Protein AF-A0A914K144-F1 (afdb_monomer)

pLDDT: mean 82.79, std 10.4, range [46.53, 96.94]

Foldseek 3Di:
DDWDQDPVRDTDDDDPDPDDPPPDDPPDDDPDDPPVVVVVVVVVVVVVVVVVVVPPDDPDDAQKDKDKDKAWDPQAPDDPDPPRQTKIKIKIKIKHQADDKDKDKDFQWDKDWPDKDKDDDPPDSIIIIITIIMTAHPAQGLAQKMKMWMQTPVPDIDMDIDGHDLSRFWAKDDADPDEDFKWKKAKPDFWAFPCLLCVVHDDPDRFKIWIDTPNRPKIWIWGIDRPRRMIMIHINDVSVSVNVVVSSVVSCCVVPVPMDMDIDDGVVVVVVVVVVVVVVVVVVVVVVVVVVVVLVVQLVVLVVVVVVQVPDPDDDPCVVSVVSNVVSVVD

Nearest PDB structures (foldseek):
  6voa-assembly1_I  TM=6.877E-01  e=8.792E-15  Bos taurus
  3cm9-assembly1_A  TM=3.807E-01  e=2.547E-02  Homo sapiens
  8d2w-assembly1_B  TM=6.016E-01  e=1.336E+00  Mus musculus
  5lgj-assembly2_B  TM=3.933E-01  e=1.135E+00  Homo sapiens
  5zo1-assembly1_A  TM=3.557E-01  e=1.953E+00  Mus musculus

Sequence (331 aa):
MIVMLSDENRLSVGYLGTEPSLFRMPVTDSRYIDFPERQKELQEYEERIAASTKTGDEIDASALKMQVELNMDSQSNAIDSEEGVPSATLQVVLTGDFVAADIFVHNSLSVFQIGNEAVVDGSGPVRKSIYMFNMFAEEAVLDHRMTVMALVDNRECCHHSCLLPLKLIGEQTAAQKSAVYKFTLESTEIGMDTNLLFPEFESENQSSIGFRLFYAKEIVSIFVSQKANRYRIQSDNPNLCFVMITELLERIKKLQPDAKIRTNGVPMQLFLKTIADYLEVEKRRELEEKTVKRLSVQMRHVEMILLQKLKSEHEPPATHINVLINHTYRE

Radius of gyration: 33.61 Å; Cα contacts (8 Å, |Δi|>4): 495; chains: 1; bounding box: 74×74×94 Å

Solvent-accessible surface area (backbone atoms only — not comparable to full-atom values): 19250 Å² total; per-residue (Å²): 122,49,75,48,74,44,97,84,76,46,80,45,81,45,67,88,78,86,71,78,84,71,92,61,82,75,86,67,76,80,72,87,71,65,59,69,62,54,50,50,55,50,48,55,51,51,52,52,52,56,51,59,67,70,55,77,70,78,80,69,81,66,75,62,44,79,48,80,48,78,45,76,47,95,63,57,78,48,79,91,56,90,82,72,51,43,19,28,42,36,40,38,39,40,36,25,77,70,89,48,74,50,78,46,80,48,57,64,51,50,72,47,79,76,51,74,48,76,49,70,50,96,85,62,77,50,30,38,37,39,38,35,29,41,37,28,59,87,54,56,64,57,50,52,56,33,38,42,34,40,39,34,73,88,76,48,74,53,75,51,74,50,71,57,61,61,73,54,47,32,47,82,44,81,56,66,92,77,55,79,41,65,44,38,38,35,41,75,44,77,38,67,45,44,49,75,74,37,69,92,47,94,61,94,43,55,45,45,45,13,34,32,38,47,86,42,91,56,53,37,19,42,38,43,35,52,94,72,13,29,41,36,41,32,11,74,45,69,51,57,41,48,41,54,51,54,54,51,53,53,52,46,45,72,78,38,73,85,52,54,77,44,72,68,61,76,66,56,71,60,53,53,48,54,52,51,53,48,54,52,51,52,53,49,50,53,52,50,48,53,48,51,54,52,46,53,52,50,46,54,52,52,51,50,53,50,54,55,51,73,69,44,94,66,90,69,82,62,64,65,57,53,52,49,50,58,50,60,72,73,105

Mean predicted aligned error: 13.91 Å

Secondary structure (DSSP, 8-state):
-EEEEETTTEEEEE---------PPP--------HHHHHHHHHHHHHHHHHHHH--S-----S-EEEEEEEE-SS---TT-SS----EEEEEEEEES-S-EEEEEESSSEEEEEEEEEEE-TTSS-EEEEEEEEEE-SS--S--EEEEEEEETTTEEEEEEEEPPHHHHEEEEPPPS--SEEEEEEESSPPPPHHHH-TTS--S-TTEEEEEETT--SEEEEEEETTTTEEEEEES-HHHHHHHHHHHHHHHHHH-TTPPEEES---HHHHHHHHHHHHHHHHHHHHHHHHHHHHHHHHHHHHHHHHHHHHSSS---THHHHHHHHHHHH-

Structure (mmCIF, N/CA/C/O backbone):
data_AF-A0A914K144-F1
#
_entry.id   AF-A0A914K144-F1
#
loop_
_atom_site.group_PDB
_atom_site.id
_atom_site.type_symbol
_atom_site.label_atom_id
_atom_site.label_alt_id
_atom_site.label_comp_id
_atom_site.label_asym_id
_atom_site.label_entity_id
_atom_site.label_seq_id
_atom_site.pdbx_PDB_ins_code
_atom_site.Cartn_x
_atom_site.Cartn_y
_atom_site.Cartn_z
_atom_site.occupancy
_atom_site.B_iso_or_equiv
_atom_site.auth_seq_id
_atom_site.auth_comp_id
_atom_site.auth_asym_id
_atom_site.auth_atom_id
_atom_site.pdbx_PDB_model_num
ATOM 1 N N . MET A 1 1 ? 44.067 4.900 -58.056 1.00 60.34 1 MET A N 1
ATOM 2 C CA . MET A 1 1 ? 43.201 5.945 -58.634 1.00 60.34 1 MET A CA 1
ATOM 3 C C . MET A 1 1 ? 41.887 5.281 -58.992 1.00 60.34 1 MET A C 1
ATOM 5 O O . MET A 1 1 ? 41.890 4.384 -59.822 1.00 60.34 1 MET A O 1
ATOM 9 N N . ILE A 1 2 ? 40.818 5.626 -58.285 1.00 79.25 2 ILE A N 1
ATOM 10 C CA . ILE A 1 2 ? 39.467 5.118 -58.514 1.00 79.25 2 ILE A CA 1
ATOM 11 C C . ILE A 1 2 ? 38.708 6.227 -59.226 1.00 79.25 2 ILE A C 1
ATOM 13 O O . ILE A 1 2 ? 38.673 7.357 -58.746 1.00 79.25 2 ILE A O 1
ATOM 17 N N . VAL A 1 3 ? 38.132 5.915 -60.379 1.00 77.81 3 VAL A N 1
ATOM 18 C CA . VAL A 1 3 ? 37.302 6.849 -61.137 1.00 77.81 3 VAL A CA 1
ATOM 19 C C . VAL A 1 3 ? 35.868 6.365 -61.021 1.00 77.81 3 VAL A C 1
ATOM 21 O O . VAL A 1 3 ? 35.569 5.247 -61.430 1.00 77.81 3 VAL A O 1
ATOM 24 N N . MET A 1 4 ? 35.002 7.183 -60.432 1.00 81.44 4 MET A N 1
ATOM 25 C CA . MET A 1 4 ? 33.577 6.898 -60.300 1.00 81.44 4 MET A CA 1
ATOM 26 C C . MET A 1 4 ? 32.792 7.934 -61.097 1.00 81.44 4 MET A C 1
ATOM 28 O O . MET A 1 4 ? 32.949 9.138 -60.884 1.00 81.44 4 MET A O 1
ATOM 32 N N . LEU A 1 5 ? 31.963 7.459 -62.023 1.00 82.56 5 LEU A N 1
ATOM 33 C CA . LEU A 1 5 ? 31.021 8.268 -62.785 1.00 82.56 5 LEU A CA 1
ATOM 34 C C . LEU A 1 5 ? 29.622 8.025 -62.214 1.00 82.56 5 LEU A C 1
ATOM 36 O O . LEU A 1 5 ? 29.156 6.890 -62.216 1.00 82.56 5 LEU A O 1
ATOM 40 N N . SER A 1 6 ? 29.002 9.077 -61.685 1.00 78.94 6 SER A N 1
ATOM 41 C CA . SER A 1 6 ? 27.617 9.052 -61.203 1.00 78.94 6 SER A CA 1
ATOM 42 C C . SER A 1 6 ? 26.636 9.242 -62.361 1.00 78.94 6 SER A C 1
ATOM 44 O O . SER A 1 6 ? 26.943 9.966 -63.312 1.00 78.94 6 SER A O 1
ATOM 46 N N . ASP A 1 7 ? 25.437 8.672 -62.227 1.00 80.62 7 ASP A N 1
ATOM 47 C CA . ASP A 1 7 ? 24.313 8.791 -63.168 1.00 80.62 7 ASP A CA 1
ATOM 48 C C . ASP A 1 7 ? 23.847 10.249 -63.369 1.00 80.62 7 ASP A C 1
ATOM 50 O O . ASP A 1 7 ? 23.183 10.574 -64.350 1.00 80.62 7 ASP A O 1
ATOM 54 N N . GLU A 1 8 ? 24.267 11.165 -62.490 1.00 83.44 8 GLU A N 1
ATOM 55 C CA . GLU A 1 8 ? 24.096 12.618 -62.631 1.00 83.44 8 GLU A CA 1
ATOM 56 C C . GLU A 1 8 ? 25.218 13.297 -63.454 1.00 83.44 8 GLU A C 1
ATOM 58 O O . GLU A 1 8 ? 25.456 14.499 -63.323 1.00 83.44 8 GLU A O 1
ATOM 63 N N . ASN A 1 9 ? 25.962 12.548 -64.278 1.00 78.06 9 ASN A N 1
ATOM 64 C CA . ASN A 1 9 ? 27.118 13.027 -65.057 1.00 78.06 9 ASN A CA 1
ATOM 65 C C . ASN A 1 9 ? 28.251 13.648 -64.215 1.00 78.06 9 ASN A C 1
ATOM 67 O O . ASN A 1 9 ? 29.002 14.507 -64.686 1.00 78.06 9 ASN A O 1
ATOM 71 N N . ARG A 1 10 ? 28.431 13.208 -62.965 1.00 75.38 10 ARG A N 1
ATOM 72 C CA . ARG A 1 10 ? 29.546 13.670 -62.121 1.00 75.38 10 ARG A CA 1
ATOM 73 C C . ARG A 1 10 ? 30.685 12.664 -62.167 1.00 75.38 10 ARG A C 1
ATOM 75 O O . ARG A 1 10 ? 30.569 11.564 -61.632 1.00 75.38 10 ARG A O 1
ATOM 82 N N . LEU A 1 11 ? 31.789 13.057 -62.798 1.00 81.00 11 LEU A N 1
ATOM 83 C CA . LEU A 1 11 ? 33.033 12.293 -62.795 1.00 81.00 11 LEU A CA 1
ATOM 84 C C . LEU A 1 11 ? 33.849 12.659 -61.549 1.00 81.00 11 LEU A C 1
ATOM 86 O O . LEU A 1 11 ? 34.277 13.799 -61.388 1.00 81.00 11 LEU A O 1
ATOM 90 N N . SER A 1 12 ? 34.077 11.683 -60.678 1.00 78.19 12 SER A N 1
ATOM 91 C CA . SER A 1 12 ? 34.890 11.817 -59.470 1.00 78.19 12 SER A CA 1
ATOM 92 C C . SER A 1 12 ? 36.124 10.930 -59.577 1.00 78.19 12 SER A C 1
ATOM 94 O O . SER A 1 12 ? 36.032 9.731 -59.826 1.00 78.19 12 SER A O 1
ATOM 96 N N . VAL A 1 13 ? 37.302 11.529 -59.420 1.00 82.00 13 VAL A N 1
ATOM 97 C CA . VAL A 1 13 ? 38.579 10.811 -59.407 1.00 82.00 13 VAL A CA 1
ATOM 98 C C . VAL A 1 13 ? 39.104 10.847 -57.979 1.00 82.00 13 VAL A C 1
ATOM 100 O O . VAL A 1 13 ? 39.540 11.888 -57.498 1.00 82.00 13 VAL A O 1
ATOM 103 N N . GLY A 1 14 ? 39.012 9.715 -57.287 1.00 72.56 14 GLY A N 1
ATOM 104 C CA . GLY A 1 14 ? 39.455 9.548 -55.908 1.00 72.56 14 GLY A CA 1
ATOM 105 C C . GLY A 1 14 ? 40.720 8.699 -55.804 1.00 72.56 14 GLY A C 1
ATOM 106 O O . GLY A 1 14 ? 41.006 7.833 -56.634 1.00 72.56 14 GLY A O 1
ATOM 107 N N . TYR A 1 15 ? 41.486 8.906 -54.744 1.00 82.44 15 TYR A N 1
ATOM 108 C CA . TYR A 1 15 ? 42.482 7.948 -54.276 1.00 82.44 15 TYR A CA 1
ATOM 109 C C . TYR A 1 15 ? 42.048 7.456 -52.890 1.00 82.44 15 TYR A C 1
ATOM 111 O O . TYR A 1 15 ? 41.460 8.215 -52.125 1.00 82.44 15 TYR A O 1
ATOM 119 N N . LEU A 1 16 ? 42.293 6.182 -52.573 1.00 71.69 16 LEU A N 1
ATOM 120 C CA . LEU A 1 16 ? 42.114 5.683 -51.209 1.00 71.69 16 LEU A CA 1
ATOM 121 C C . LEU A 1 16 ? 43.224 6.292 -50.352 1.00 71.69 16 LEU A C 1
ATOM 123 O O . LEU A 1 16 ? 44.392 5.942 -50.520 1.00 71.69 16 LEU A O 1
ATOM 127 N N . GLY A 1 17 ? 42.867 7.233 -49.481 1.00 68.75 17 GLY A N 1
ATOM 128 C CA . GLY A 1 17 ? 43.790 7.760 -48.485 1.00 68.75 17 GL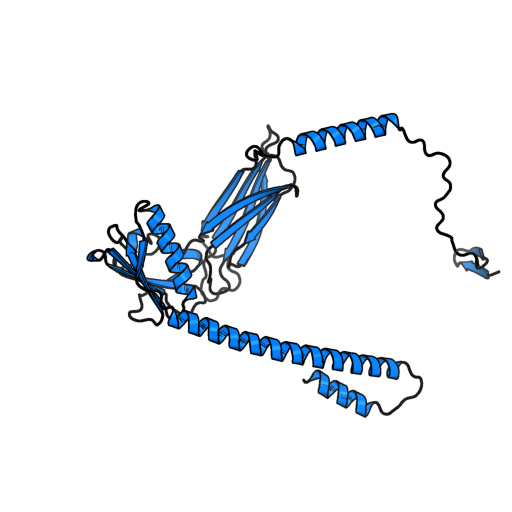Y A CA 1
ATOM 129 C C . GLY A 1 17 ? 44.192 6.648 -47.518 1.00 68.75 17 GLY A C 1
ATOM 130 O O . GLY A 1 17 ? 43.334 6.020 -46.906 1.00 68.75 17 GLY A O 1
ATOM 131 N N . THR A 1 18 ? 45.491 6.388 -47.392 1.00 70.50 18 THR A N 1
ATOM 132 C CA . THR A 1 18 ? 46.060 5.455 -46.403 1.00 70.50 18 THR A CA 1
ATOM 133 C C . THR A 1 18 ? 46.495 6.161 -45.120 1.00 70.50 18 THR A C 1
ATOM 135 O O . THR A 1 18 ? 47.087 5.532 -44.246 1.00 70.50 18 THR A O 1
ATOM 138 N N . GLU A 1 19 ? 46.247 7.468 -45.001 1.00 67.00 19 GLU A N 1
ATOM 139 C CA . GLU A 1 19 ? 46.553 8.214 -43.786 1.00 67.00 19 GLU A CA 1
ATOM 140 C C . GLU A 1 19 ? 45.467 7.959 -42.730 1.00 67.00 19 GLU A C 1
ATOM 142 O O . GLU A 1 19 ? 44.299 8.281 -42.968 1.00 67.00 19 GLU A O 1
ATOM 147 N N . PRO A 1 20 ? 45.810 7.395 -41.556 1.00 60.50 20 PRO A N 1
ATOM 148 C CA . PRO A 1 20 ? 44.885 7.378 -40.437 1.00 60.50 20 PRO A CA 1
ATOM 149 C C . PRO A 1 20 ? 44.627 8.829 -40.026 1.00 60.50 20 PRO A C 1
ATOM 151 O O . PRO A 1 20 ? 45.571 9.570 -39.741 1.00 60.50 20 PRO A O 1
ATOM 154 N N . SER A 1 21 ? 43.360 9.245 -39.978 1.00 64.31 21 SER A N 1
ATOM 155 C CA . SER A 1 21 ? 42.985 10.535 -39.404 1.00 64.31 21 SER A CA 1
ATOM 156 C C . SER A 1 21 ? 43.368 10.526 -37.924 1.00 64.31 21 SER A C 1
ATOM 158 O O . SER A 1 21 ? 42.631 10.025 -37.073 1.00 64.31 21 SER A O 1
ATOM 160 N N . LEU A 1 22 ? 44.558 11.029 -37.604 1.00 63.44 22 LEU A N 1
ATOM 161 C CA . LEU A 1 22 ? 44.945 11.288 -36.230 1.00 63.44 22 LEU A CA 1
ATOM 162 C C . LEU A 1 22 ? 43.935 12.301 -35.691 1.00 63.44 22 LEU A C 1
ATOM 164 O O . LEU A 1 22 ? 43.881 13.426 -36.185 1.00 63.44 22 LEU A O 1
ATOM 168 N N . PHE A 1 23 ? 43.144 11.907 -34.691 1.00 62.56 23 PHE A N 1
ATOM 169 C CA . PHE A 1 23 ? 42.397 12.833 -33.841 1.00 62.56 23 PHE A CA 1
ATOM 170 C C . PHE A 1 23 ? 43.408 13.746 -33.130 1.00 62.56 23 PHE A C 1
ATOM 172 O O . PHE A 1 23 ? 43.771 13.543 -31.975 1.00 62.56 23 PHE A O 1
ATOM 179 N N . ARG A 1 24 ? 43.935 14.733 -33.849 1.00 64.00 24 ARG A N 1
ATOM 180 C CA . ARG A 1 24 ? 44.660 15.861 -33.287 1.00 64.00 24 ARG A CA 1
ATOM 181 C C . ARG A 1 24 ? 43.664 16.990 -33.211 1.00 64.00 24 ARG A C 1
ATOM 183 O O . ARG A 1 24 ? 43.021 17.315 -34.208 1.00 64.00 24 ARG A O 1
ATOM 190 N N . MET A 1 25 ? 43.536 17.572 -32.023 1.00 61.25 25 MET A N 1
ATOM 191 C CA . MET A 1 25 ? 42.838 18.840 -31.911 1.00 61.25 25 MET A CA 1
ATOM 192 C C . MET A 1 25 ? 43.484 19.806 -32.909 1.00 61.25 25 MET A C 1
ATOM 194 O O . MET A 1 25 ? 44.715 19.925 -32.904 1.00 61.25 25 MET A O 1
ATOM 198 N N . PRO A 1 26 ? 42.699 20.428 -33.806 1.00 65.00 26 PRO A N 1
ATOM 199 C CA . PRO A 1 26 ? 43.239 21.433 -34.701 1.00 65.00 26 PRO A CA 1
ATOM 200 C C . PRO A 1 26 ? 43.927 22.483 -33.834 1.00 65.00 26 PRO A C 1
ATOM 202 O O . PRO A 1 26 ? 43.366 22.902 -32.819 1.00 65.00 26 PRO A O 1
ATOM 205 N N . VAL A 1 27 ? 45.151 22.870 -34.198 1.00 68.00 27 VAL A N 1
ATOM 206 C CA . VAL A 1 27 ? 45.825 24.003 -33.561 1.00 68.00 27 VAL A CA 1
ATOM 207 C C . VAL A 1 27 ? 45.022 25.225 -33.989 1.00 68.00 27 VAL A C 1
ATOM 209 O O . VAL A 1 27 ? 45.222 25.766 -35.069 1.00 68.00 27 VAL A O 1
ATOM 212 N N . THR A 1 28 ? 43.979 25.542 -33.226 1.00 61.81 28 THR A N 1
ATOM 213 C CA . THR A 1 28 ? 43.074 26.639 -33.537 1.00 61.81 28 THR A CA 1
ATOM 214 C C . THR A 1 28 ? 43.859 27.930 -33.445 1.00 61.81 28 THR A C 1
ATOM 216 O O . THR A 1 28 ? 44.366 28.249 -32.367 1.00 61.81 28 THR A O 1
ATOM 219 N N . ASP A 1 29 ? 43.896 28.683 -34.545 1.00 62.91 29 ASP A N 1
ATOM 220 C CA . ASP A 1 29 ? 44.122 30.122 -34.481 1.00 62.91 29 ASP A CA 1
ATOM 221 C C . ASP A 1 29 ? 43.211 30.684 -33.393 1.00 62.91 29 ASP A C 1
ATOM 223 O O . ASP A 1 29 ? 42.032 30.323 -33.309 1.00 62.91 29 ASP A O 1
ATOM 227 N N . SER A 1 30 ? 43.817 31.470 -32.506 1.00 64.69 30 SER A N 1
ATOM 228 C CA . SER A 1 30 ? 43.260 31.963 -31.252 1.00 64.69 30 SER A CA 1
ATOM 229 C C . SER A 1 30 ? 41.775 32.300 -31.376 1.00 64.69 30 SER A C 1
ATOM 231 O O . SER A 1 30 ? 41.408 33.393 -31.816 1.00 64.69 30 SER A O 1
ATOM 233 N N . ARG A 1 31 ? 40.899 31.376 -30.959 1.00 64.81 31 ARG A N 1
ATOM 234 C CA . ARG A 1 31 ? 39.523 31.745 -30.633 1.00 64.81 31 ARG A CA 1
ATOM 235 C C . ARG A 1 31 ? 39.655 32.758 -29.508 1.00 64.81 31 ARG A C 1
ATOM 237 O O . ARG A 1 31 ? 40.206 32.424 -28.463 1.00 64.81 31 ARG A O 1
ATOM 244 N N . TYR A 1 32 ? 39.253 34.000 -29.761 1.00 72.94 32 TYR A N 1
ATOM 245 C CA . TYR A 1 32 ? 39.267 35.041 -28.745 1.00 72.94 32 TYR A CA 1
ATOM 246 C C . TYR A 1 32 ? 38.404 34.562 -27.575 1.00 72.94 32 TYR A C 1
ATOM 248 O O . TYR A 1 32 ? 37.201 34.356 -27.727 1.00 72.94 32 TYR A O 1
ATOM 256 N N . ILE A 1 33 ? 39.047 34.291 -26.443 1.00 70.88 33 ILE A N 1
ATOM 257 C CA . ILE A 1 33 ? 38.377 33.992 -25.184 1.00 70.88 33 ILE A CA 1
ATOM 258 C C . ILE A 1 33 ? 38.481 35.271 -24.368 1.00 70.88 33 ILE A C 1
ATOM 260 O O . ILE A 1 33 ? 39.583 35.701 -24.025 1.00 70.88 33 ILE A O 1
ATOM 264 N N . ASP A 1 34 ? 37.335 35.874 -24.077 1.00 82.56 34 ASP A N 1
ATOM 265 C CA . ASP A 1 34 ? 37.240 37.007 -23.168 1.00 82.56 34 ASP A CA 1
ATOM 266 C C . ASP A 1 34 ? 37.461 36.505 -21.729 1.00 82.56 34 ASP A C 1
ATOM 268 O O . ASP A 1 34 ? 36.547 36.074 -21.023 1.00 82.56 34 ASP A O 1
ATOM 272 N N . PHE A 1 35 ? 38.732 36.453 -21.325 1.00 85.25 35 PHE A N 1
ATOM 273 C CA . PHE A 1 35 ? 39.132 36.083 -19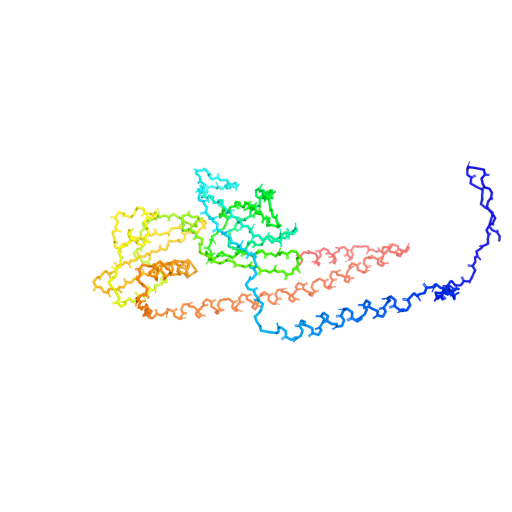.969 1.00 85.25 35 PHE A CA 1
ATOM 274 C C . PHE A 1 35 ? 38.486 36.956 -18.879 1.00 85.25 35 PHE A C 1
ATOM 276 O O . PHE A 1 35 ? 38.080 36.375 -17.871 1.00 85.25 35 PHE A O 1
ATOM 283 N N . PRO A 1 36 ? 38.358 38.294 -19.021 1.00 87.88 36 PRO A N 1
ATOM 284 C CA . PRO A 1 36 ? 37.709 39.091 -17.986 1.00 87.88 36 PRO A CA 1
ATOM 285 C C . PRO A 1 36 ? 36.211 38.799 -17.829 1.00 87.88 36 PRO A C 1
ATOM 287 O O . PRO A 1 36 ? 35.737 38.776 -16.694 1.00 87.88 36 PRO A O 1
ATOM 290 N N . GLU A 1 37 ? 35.466 38.539 -18.906 1.00 89.12 37 GLU A N 1
ATOM 291 C CA . GLU A 1 37 ? 34.055 38.131 -18.804 1.00 89.12 37 GLU A CA 1
ATOM 292 C C . GLU A 1 37 ? 33.919 36.766 -18.113 1.00 89.12 37 GLU A C 1
ATOM 294 O O . GLU A 1 37 ? 33.177 36.624 -17.141 1.00 89.12 37 GLU A O 1
ATOM 299 N N . ARG A 1 38 ? 34.735 35.788 -18.526 1.00 87.31 38 ARG A N 1
ATOM 300 C CA . ARG A 1 38 ? 34.790 34.451 -17.909 1.00 87.31 38 ARG A CA 1
ATOM 301 C C . ARG A 1 38 ? 35.150 34.499 -16.426 1.00 87.31 38 ARG A C 1
ATOM 303 O O . ARG A 1 38 ? 34.635 33.706 -15.645 1.00 87.31 38 ARG A O 1
ATOM 310 N N . GLN A 1 39 ? 36.058 35.394 -16.036 1.00 88.94 39 GLN A N 1
ATOM 311 C CA . GLN A 1 39 ? 36.489 35.526 -14.647 1.00 88.94 39 GLN A CA 1
ATOM 312 C C . GLN A 1 39 ? 35.398 36.147 -13.771 1.00 88.94 39 GLN A C 1
ATOM 314 O O . GLN A 1 39 ? 35.255 35.738 -12.622 1.00 88.94 39 GLN A O 1
ATOM 319 N N . LYS A 1 40 ? 34.605 37.080 -14.312 1.00 93.00 40 LYS A N 1
ATOM 320 C CA . LYS A 1 40 ? 33.418 37.604 -13.625 1.00 93.00 40 LYS A CA 1
ATOM 321 C C . LYS A 1 40 ? 32.359 36.525 -13.439 1.00 93.00 40 LYS A C 1
ATOM 323 O O . LYS A 1 40 ? 31.895 36.338 -12.323 1.00 93.00 40 LYS A O 1
ATOM 328 N N . GLU A 1 41 ? 32.047 35.770 -14.491 1.00 90.94 41 GLU A N 1
ATOM 329 C CA . GLU A 1 41 ? 31.077 34.669 -14.413 1.00 90.94 41 GLU A CA 1
ATOM 330 C C . GLU A 1 41 ? 31.520 33.611 -13.382 1.00 90.94 41 GLU A C 1
ATOM 332 O O . GLU A 1 41 ? 30.726 33.128 -12.577 1.00 90.94 41 GLU A O 1
ATOM 337 N N . LEU A 1 42 ? 32.822 33.295 -13.349 1.00 90.88 42 LEU A N 1
ATOM 338 C CA . LEU A 1 42 ? 33.399 32.367 -12.376 1.00 90.88 42 LEU A CA 1
ATOM 339 C C . LEU A 1 42 ? 33.292 32.891 -10.937 1.00 90.88 42 LEU A C 1
ATOM 341 O O . LEU A 1 42 ? 32.929 32.124 -10.050 1.00 90.88 42 LEU A O 1
ATOM 345 N N . GLN A 1 43 ? 33.541 34.184 -10.712 1.00 92.12 43 GLN A N 1
ATOM 346 C CA . GLN A 1 43 ? 33.350 34.815 -9.402 1.00 92.12 43 GLN A CA 1
ATOM 347 C C . GLN A 1 43 ? 31.882 34.790 -8.965 1.00 92.12 43 GLN A C 1
ATOM 349 O O . GLN A 1 43 ? 31.598 34.433 -7.825 1.00 92.12 43 GLN A O 1
ATOM 354 N N . GLU A 1 44 ? 30.942 35.080 -9.867 1.00 93.31 44 GLU A N 1
ATOM 355 C CA . GLU A 1 44 ? 29.505 35.000 -9.575 1.00 93.31 44 GLU A CA 1
ATOM 356 C C . GLU A 1 44 ? 29.083 33.580 -9.162 1.00 93.31 44 GLU A C 1
ATOM 358 O O . GLU A 1 44 ? 28.325 33.402 -8.203 1.00 93.31 44 GLU A O 1
ATOM 363 N N . TYR A 1 45 ? 29.588 32.542 -9.840 1.00 89.69 45 TYR A N 1
ATOM 364 C CA . TYR A 1 45 ? 29.318 31.159 -9.441 1.00 89.69 45 TYR A CA 1
ATOM 365 C C . TYR A 1 45 ? 29.973 30.793 -8.104 1.00 89.69 45 TYR A C 1
ATOM 367 O O . TYR A 1 45 ? 29.324 30.148 -7.279 1.00 89.69 45 TYR A O 1
ATOM 375 N N . GLU A 1 46 ? 31.219 31.207 -7.858 1.00 87.81 46 GLU A N 1
ATOM 376 C CA . GLU A 1 46 ? 31.908 30.973 -6.581 1.00 87.81 46 GLU A CA 1
ATOM 377 C C . GLU A 1 46 ? 31.171 31.633 -5.407 1.00 87.81 46 GLU A C 1
ATOM 379 O O . GLU A 1 46 ? 30.997 31.006 -4.359 1.00 87.81 46 GLU A O 1
ATOM 384 N N . GLU A 1 47 ? 30.658 32.851 -5.591 1.00 89.56 47 GLU A N 1
ATOM 385 C CA . GLU A 1 47 ? 29.837 33.544 -4.596 1.00 89.56 47 GLU A CA 1
ATOM 386 C C . GLU A 1 47 ? 28.524 32.803 -4.317 1.00 89.56 47 GLU A C 1
ATOM 388 O O . GLU A 1 47 ? 28.162 32.610 -3.152 1.00 89.56 47 GLU A O 1
ATOM 393 N N . ARG A 1 48 ? 27.834 32.316 -5.360 1.00 82.19 48 ARG A N 1
ATOM 394 C CA . ARG A 1 48 ? 26.604 31.516 -5.206 1.00 82.19 48 ARG A CA 1
ATOM 395 C C . ARG A 1 48 ? 26.857 30.205 -4.460 1.00 82.19 48 ARG A C 1
ATOM 397 O O . ARG A 1 48 ? 26.074 29.857 -3.579 1.00 82.19 48 ARG A O 1
ATOM 404 N N . ILE A 1 49 ? 27.954 29.509 -4.767 1.00 81.50 49 ILE A N 1
ATOM 405 C CA . ILE A 1 49 ? 28.354 28.263 -4.090 1.00 81.50 49 ILE A CA 1
ATOM 406 C C . ILE A 1 49 ? 28.732 28.539 -2.625 1.00 81.50 49 ILE A C 1
ATOM 408 O O . ILE A 1 49 ? 28.361 27.789 -1.716 1.00 81.50 49 ILE A O 1
ATOM 412 N N . ALA A 1 50 ? 29.440 29.638 -2.357 1.00 83.50 50 ALA A N 1
ATOM 413 C CA . ALA A 1 50 ? 29.792 30.039 -0.999 1.00 83.50 50 ALA A CA 1
ATOM 414 C C . ALA A 1 50 ? 28.555 30.432 -0.172 1.00 83.50 50 ALA A C 1
ATOM 416 O O . ALA A 1 50 ? 28.498 30.136 1.023 1.00 83.50 50 ALA A O 1
ATOM 417 N N . ALA A 1 51 ? 27.561 31.072 -0.793 1.00 78.50 51 ALA A N 1
ATOM 418 C CA . ALA A 1 51 ? 26.295 31.425 -0.156 1.00 78.50 51 ALA A CA 1
ATOM 419 C C . ALA A 1 51 ? 25.446 30.186 0.177 1.00 78.50 51 ALA A C 1
ATOM 421 O O . ALA A 1 51 ? 24.957 30.082 1.304 1.00 78.50 51 ALA A O 1
ATOM 422 N N . SER A 1 52 ? 25.340 29.217 -0.743 1.00 67.00 52 SER A N 1
ATOM 423 C CA . SER A 1 52 ? 24.598 27.964 -0.518 1.00 67.00 52 SER A CA 1
ATOM 424 C C . SER A 1 52 ? 25.245 27.065 0.537 1.00 67.00 52 SER A C 1
ATOM 426 O O . SER A 1 52 ? 24.563 26.318 1.224 1.00 67.00 52 SER A O 1
ATOM 428 N N . THR A 1 53 ? 26.567 27.148 0.706 1.00 67.25 53 THR A N 1
ATOM 429 C CA . THR A 1 53 ? 27.289 26.385 1.740 1.00 67.25 53 THR A CA 1
ATOM 430 C C . THR A 1 53 ? 27.053 26.948 3.151 1.00 67.25 53 THR A C 1
ATOM 432 O O . THR A 1 53 ? 27.197 26.229 4.137 1.00 67.25 53 THR A O 1
ATOM 435 N N . LYS A 1 54 ? 26.684 28.232 3.272 1.00 63.25 54 LYS A N 1
ATOM 436 C CA . LYS A 1 54 ? 26.422 28.903 4.561 1.00 63.25 54 LYS A CA 1
ATOM 437 C C . LYS A 1 54 ? 24.971 28.776 5.038 1.00 63.25 54 LYS A C 1
ATOM 439 O O . LYS A 1 54 ? 24.730 28.899 6.231 1.00 63.25 54 LYS A O 1
ATOM 444 N N . THR A 1 55 ? 24.028 28.522 4.133 1.00 57.03 55 THR A N 1
ATOM 445 C CA . THR A 1 55 ? 22.582 28.359 4.394 1.00 57.03 55 THR A CA 1
ATOM 446 C C . THR A 1 55 ? 22.208 26.887 4.621 1.00 57.03 55 THR A C 1
ATOM 448 O O . THR A 1 55 ? 21.180 26.405 4.161 1.00 57.03 55 THR A O 1
ATOM 451 N N . GLY A 1 56 ? 23.077 26.147 5.318 1.00 50.75 56 GLY A N 1
ATOM 452 C CA . GLY A 1 56 ? 22.904 24.716 5.592 1.00 50.75 56 GLY A CA 1
ATOM 453 C C . GLY A 1 56 ? 21.784 24.366 6.579 1.00 50.75 56 GLY A C 1
ATOM 454 O O . GLY A 1 56 ? 21.491 23.188 6.729 1.00 50.75 56 GLY A O 1
ATOM 455 N N . ASP A 1 57 ? 21.148 25.353 7.207 1.00 48.44 57 ASP A N 1
ATOM 456 C CA . ASP A 1 57 ? 20.013 25.165 8.105 1.00 48.44 57 ASP A CA 1
ATOM 457 C C . ASP A 1 57 ? 18.926 26.182 7.731 1.00 48.44 57 ASP A C 1
ATOM 459 O O . ASP A 1 57 ? 19.207 27.374 7.632 1.00 48.44 57 ASP A O 1
ATOM 463 N N . GLU A 1 58 ? 17.703 25.689 7.528 1.00 52.03 58 GLU A N 1
ATOM 464 C CA . GLU A 1 58 ? 16.489 26.435 7.148 1.00 52.03 58 GLU A CA 1
ATOM 465 C C . GLU A 1 58 ? 16.409 26.836 5.663 1.00 52.03 58 GLU A C 1
ATOM 467 O O . GLU A 1 58 ? 16.487 28.000 5.279 1.00 52.03 58 GLU A O 1
ATOM 472 N N . ILE A 1 59 ? 16.154 25.837 4.806 1.00 52.75 59 ILE A N 1
ATOM 473 C CA . ILE A 1 59 ? 15.418 26.084 3.561 1.00 52.75 59 ILE A CA 1
ATOM 474 C C . ILE A 1 59 ? 14.048 26.617 3.988 1.00 52.75 59 ILE A C 1
ATOM 476 O O . ILE A 1 59 ? 13.232 25.869 4.535 1.00 52.75 59 ILE A O 1
ATOM 480 N N . ASP A 1 60 ? 13.848 27.920 3.788 1.00 46.53 60 ASP A N 1
ATOM 481 C CA . ASP A 1 60 ? 12.563 28.601 3.900 1.00 46.53 60 ASP A CA 1
ATOM 482 C C . ASP A 1 60 ? 11.459 27.715 3.322 1.00 46.53 60 ASP A C 1
ATOM 484 O O . ASP A 1 60 ? 11.609 27.153 2.235 1.00 46.53 60 ASP A O 1
ATOM 488 N N . ALA A 1 61 ? 10.363 27.571 4.070 1.00 50.38 61 ALA A N 1
ATOM 489 C CA . ALA A 1 61 ? 9.201 26.786 3.680 1.00 50.38 61 ALA A CA 1
ATOM 490 C C . ALA A 1 61 ? 8.868 27.038 2.202 1.00 50.38 61 ALA A C 1
ATOM 492 O O . ALA A 1 61 ? 8.420 28.133 1.850 1.00 50.38 61 ALA A O 1
ATOM 493 N N . SER A 1 62 ? 9.123 26.036 1.351 1.00 57.25 62 SER A N 1
ATOM 494 C CA . SER A 1 62 ? 8.896 26.111 -0.090 1.00 57.25 62 SER A CA 1
ATOM 495 C C . SER A 1 62 ? 7.524 26.733 -0.338 1.00 57.25 62 SER A C 1
ATOM 497 O O . SER A 1 62 ? 6.521 26.252 0.197 1.00 57.25 62 SER A O 1
ATOM 499 N N . ALA A 1 63 ? 7.457 27.793 -1.148 1.00 68.06 63 ALA A N 1
ATOM 500 C CA . ALA A 1 63 ? 6.192 28.436 -1.515 1.00 68.06 63 ALA A CA 1
ATOM 501 C C . ALA A 1 63 ? 5.213 27.461 -2.206 1.00 68.06 63 ALA A C 1
ATOM 503 O O . ALA A 1 63 ? 4.027 27.764 -2.349 1.00 68.06 63 ALA A O 1
ATOM 504 N N . LEU A 1 64 ? 5.714 26.287 -2.606 1.00 80.50 64 LEU A N 1
ATOM 505 C CA . LEU A 1 64 ? 4.965 25.156 -3.110 1.00 80.50 64 LEU A CA 1
ATOM 506 C C . LEU A 1 64 ? 4.025 24.570 -2.044 1.00 80.50 64 LEU A C 1
ATOM 508 O O . LEU A 1 64 ? 4.442 23.951 -1.065 1.00 80.50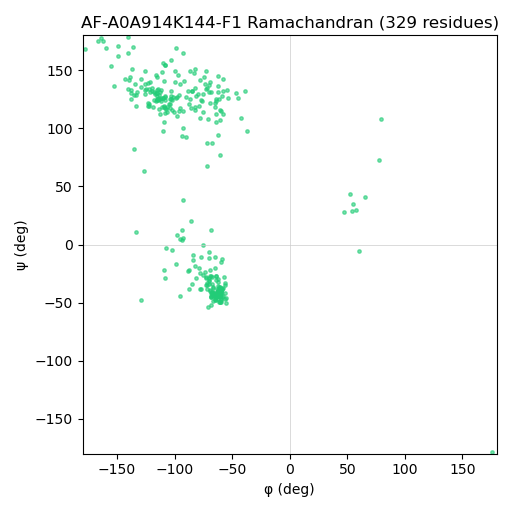 64 LEU A O 1
ATOM 512 N N . LYS A 1 65 ? 2.723 24.715 -2.280 1.00 85.94 65 LYS A N 1
ATOM 513 C CA . L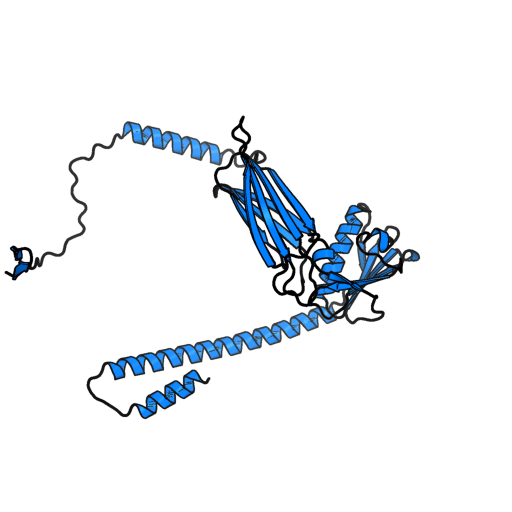YS A 1 65 ? 1.657 24.083 -1.501 1.00 85.94 65 LYS A CA 1
ATOM 514 C C . LYS A 1 65 ? 1.005 22.988 -2.331 1.00 85.94 65 LYS A C 1
ATOM 516 O O . LYS A 1 65 ? 0.550 23.244 -3.445 1.00 85.94 65 LYS A O 1
ATOM 521 N N . MET A 1 66 ? 0.919 21.792 -1.757 1.00 88.25 66 MET A N 1
ATOM 522 C CA . MET A 1 66 ? 0.191 20.665 -2.334 1.00 88.25 66 MET A CA 1
ATOM 523 C C . MET A 1 66 ? -1.057 20.375 -1.507 1.00 88.25 66 MET A C 1
ATOM 525 O O . MET A 1 66 ? -0.976 20.179 -0.295 1.00 88.25 66 MET A O 1
ATOM 529 N N . GLN A 1 67 ? -2.207 20.349 -2.172 1.00 89.12 67 GLN A N 1
ATOM 530 C CA . GLN A 1 67 ? -3.475 19.898 -1.612 1.00 89.12 67 GLN A CA 1
ATOM 531 C C . GLN A 1 67 ? -3.913 18.644 -2.360 1.00 89.12 67 GLN A C 1
ATOM 533 O O . GLN A 1 67 ? -3.841 18.592 -3.587 1.00 89.12 67 GLN A O 1
ATOM 538 N N . VAL A 1 68 ? -4.325 17.628 -1.611 1.00 90.00 68 VAL A N 1
ATOM 539 C CA . VAL A 1 68 ? -4.749 16.336 -2.146 1.00 90.00 68 VAL A CA 1
ATOM 540 C C . VAL A 1 68 ? -6.168 16.085 -1.664 1.00 90.00 68 VAL A C 1
ATOM 542 O O . VAL A 1 68 ? -6.414 16.060 -0.459 1.00 90.00 68 VAL A O 1
ATOM 545 N N . GLU A 1 69 ? -7.089 15.909 -2.601 1.00 89.94 69 GLU A N 1
ATOM 546 C CA . GLU A 1 69 ? -8.495 15.618 -2.334 1.00 89.94 69 GLU A CA 1
ATOM 547 C C . GLU A 1 69 ? -8.887 14.341 -3.072 1.00 89.94 69 GLU A C 1
ATOM 549 O O . GLU A 1 69 ? -8.543 14.157 -4.237 1.00 89.94 69 GLU A O 1
ATOM 554 N N . LEU A 1 70 ? -9.586 13.435 -2.392 1.00 88.62 70 LEU A N 1
ATOM 555 C CA . LEU A 1 70 ? -10.018 12.164 -2.964 1.00 88.62 70 LEU A CA 1
ATOM 556 C C . LEU A 1 70 ? -11.538 12.074 -2.865 1.00 88.62 70 LEU A C 1
ATOM 558 O O . LEU A 1 70 ? -12.097 12.100 -1.768 1.00 88.62 70 LEU A O 1
ATOM 562 N N . ASN A 1 71 ? -12.188 11.966 -4.022 1.00 88.31 71 ASN A N 1
ATOM 563 C CA . ASN A 1 71 ? -13.639 11.971 -4.159 1.00 88.31 71 ASN A CA 1
ATOM 564 C C . ASN A 1 71 ? -14.115 10.635 -4.735 1.00 88.31 71 ASN A C 1
ATOM 566 O O . ASN A 1 71 ? -13.601 10.182 -5.752 1.00 88.31 71 ASN A O 1
ATOM 570 N N . MET A 1 72 ? -15.099 10.002 -4.093 1.00 84.75 72 MET A N 1
ATOM 571 C CA . MET A 1 72 ? -15.705 8.768 -4.607 1.00 84.75 72 MET A CA 1
ATOM 572 C C . MET A 1 72 ? -16.596 9.081 -5.815 1.00 84.75 72 MET A C 1
ATOM 574 O O . MET A 1 72 ? -17.417 10.001 -5.752 1.00 84.75 72 MET A O 1
ATOM 578 N N . ASP A 1 73 ? -16.473 8.300 -6.886 1.00 83.62 73 ASP A N 1
ATOM 579 C CA . ASP A 1 73 ? -17.253 8.511 -8.103 1.00 83.62 73 ASP A CA 1
ATOM 580 C C . ASP A 1 73 ? -18.686 7.974 -7.930 1.00 83.62 73 ASP A C 1
ATOM 582 O O . ASP A 1 73 ? -18.919 6.932 -7.317 1.00 83.62 73 ASP A O 1
ATOM 586 N N . SER A 1 74 ? -19.680 8.685 -8.477 1.00 76.94 74 SER A N 1
ATOM 587 C CA . SER A 1 74 ? -21.090 8.248 -8.413 1.00 76.94 74 SER A CA 1
ATOM 588 C C . SER A 1 74 ? -21.387 7.057 -9.330 1.00 76.94 74 SER A C 1
ATOM 590 O O . SER A 1 74 ? -22.303 6.282 -9.066 1.00 76.94 74 SER A O 1
ATOM 592 N N . GLN A 1 75 ? -20.630 6.928 -10.419 1.00 76.38 75 GLN A N 1
ATOM 593 C CA . GLN A 1 75 ? -20.618 5.771 -11.308 1.00 76.38 75 GLN A CA 1
ATOM 594 C C . GLN A 1 75 ? -19.174 5.301 -11.418 1.00 76.38 75 GLN A C 1
ATOM 596 O O . GLN A 1 75 ? -18.284 6.131 -11.594 1.00 76.38 75 GLN A O 1
ATOM 601 N N . SER A 1 76 ? -18.953 3.994 -11.281 1.00 77.31 76 SER A N 1
ATOM 602 C CA . SER A 1 76 ? -17.600 3.452 -11.331 1.00 77.31 76 SER A CA 1
ATOM 603 C C . SER A 1 76 ? -17.022 3.542 -12.741 1.00 77.31 76 SER A C 1
ATOM 605 O O . SER A 1 76 ? -17.657 3.111 -13.703 1.00 77.31 76 SER A O 1
ATOM 607 N N . ASN A 1 77 ? -15.801 4.064 -12.832 1.00 74.06 77 ASN A N 1
ATOM 608 C CA . ASN A 1 77 ? -14.970 4.073 -14.034 1.00 74.06 77 ASN A CA 1
ATOM 609 C C . ASN A 1 77 ? -14.009 2.869 -14.086 1.00 74.06 77 ASN A C 1
ATOM 611 O O . ASN A 1 77 ? -13.078 2.873 -14.892 1.00 74.06 77 ASN A O 1
ATOM 615 N N . ALA A 1 78 ? -14.196 1.864 -13.221 1.00 70.62 78 ALA A N 1
ATOM 616 C CA . ALA A 1 78 ? -13.383 0.654 -13.228 1.00 70.62 78 ALA A CA 1
ATOM 617 C C . ALA A 1 78 ? -13.533 -0.093 -14.562 1.00 70.62 78 ALA A C 1
ATOM 619 O O . ALA A 1 78 ? -14.642 -0.405 -15.003 1.00 70.62 78 ALA A O 1
ATOM 620 N N . ILE A 1 79 ? -12.404 -0.363 -15.212 1.00 65.69 79 ILE A N 1
ATOM 621 C CA . ILE A 1 79 ? -12.358 -1.077 -16.488 1.00 65.69 79 ILE A CA 1
ATOM 622 C C . ILE A 1 79 ? -12.460 -2.577 -16.180 1.00 65.69 79 ILE A C 1
ATOM 624 O O . ILE A 1 79 ? -11.718 -3.078 -15.343 1.00 65.69 79 ILE A O 1
ATOM 628 N N . ASP A 1 80 ? -13.393 -3.281 -16.828 1.00 59.44 80 ASP A N 1
ATOM 629 C CA . ASP A 1 80 ? -13.573 -4.741 -16.730 1.00 59.44 80 ASP A CA 1
ATOM 630 C C . ASP A 1 80 ? -13.766 -5.313 -15.304 1.00 59.44 80 ASP A C 1
ATOM 632 O O . ASP A 1 80 ? -13.350 -6.433 -15.010 1.00 59.44 80 ASP A O 1
ATOM 636 N N . SER A 1 81 ? -14.440 -4.593 -14.397 1.00 59.56 81 SER A N 1
ATOM 637 C CA . SER A 1 81 ? -14.716 -5.135 -13.055 1.00 59.56 81 SER A CA 1
ATOM 638 C C . SER A 1 81 ? -15.947 -6.060 -13.040 1.00 59.56 81 SER A C 1
ATOM 640 O O . SER A 1 81 ? -17.064 -5.606 -13.300 1.00 59.56 81 SER A O 1
ATOM 642 N N . GLU A 1 82 ? -15.772 -7.337 -12.681 1.00 57.22 82 GLU A N 1
ATOM 643 C CA . GLU A 1 82 ? -16.881 -8.294 -12.482 1.00 57.22 82 GLU A CA 1
ATOM 644 C C . GLU A 1 82 ? -17.647 -8.058 -11.161 1.00 57.22 82 GLU A C 1
ATOM 646 O O . GLU A 1 82 ? -18.834 -8.372 -11.068 1.00 57.22 82 GLU A O 1
ATOM 651 N N . GLU A 1 83 ? -16.996 -7.472 -10.145 1.00 62.50 83 GLU A N 1
ATOM 652 C CA . GLU A 1 83 ? -17.534 -7.306 -8.778 1.00 62.50 83 GLU A CA 1
ATOM 653 C C . GLU A 1 83 ? -18.202 -5.939 -8.514 1.00 62.50 83 GLU A C 1
ATOM 655 O O . GLU A 1 83 ? -18.613 -5.665 -7.389 1.00 62.50 83 GLU A O 1
ATOM 660 N N . GLY A 1 84 ? -18.344 -5.069 -9.524 1.00 70.38 84 GLY A N 1
ATOM 661 C CA . GLY A 1 84 ? -18.922 -3.729 -9.329 1.00 70.38 84 GLY A CA 1
ATOM 662 C C . GLY A 1 84 ? -18.057 -2.837 -8.430 1.00 70.38 84 GLY A C 1
ATOM 663 O O . GLY A 1 84 ? -18.575 -2.121 -7.571 1.00 70.38 84 GLY A O 1
ATOM 664 N N . VAL A 1 85 ? -16.736 -2.911 -8.613 1.00 80.12 85 VAL A N 1
ATOM 665 C CA . VAL A 1 85 ? -15.741 -2.205 -7.798 1.00 80.12 85 VAL A CA 1
ATOM 666 C C . VAL A 1 85 ? -15.938 -0.693 -7.930 1.00 80.12 85 VAL A C 1
ATOM 668 O O . VAL A 1 85 ? -16.054 -0.204 -9.054 1.00 80.12 85 VAL A O 1
ATOM 671 N N . PRO A 1 86 ? -15.977 0.075 -6.830 1.00 82.94 86 PRO A N 1
ATOM 672 C CA . PRO A 1 86 ? -16.090 1.524 -6.881 1.00 82.94 86 PRO A CA 1
ATOM 673 C C . PRO A 1 86 ? -14.781 2.167 -7.347 1.00 82.94 86 PRO A C 1
ATOM 675 O O . PRO A 1 86 ? -13.692 1.670 -7.064 1.00 82.94 86 PRO A O 1
ATOM 678 N N . SER A 1 87 ? -14.894 3.312 -8.015 1.00 88.56 87 SER A N 1
ATOM 679 C CA . SER A 1 87 ? -13.756 4.153 -8.373 1.00 88.56 87 SER A CA 1
ATOM 680 C C . SER A 1 87 ? -13.752 5.455 -7.576 1.00 88.56 87 SER A C 1
ATOM 682 O O . SER A 1 87 ? -14.785 5.914 -7.075 1.00 88.56 87 SER A O 1
ATOM 684 N N . ALA A 1 88 ? -12.574 6.053 -7.445 1.00 88.50 88 ALA A N 1
ATOM 685 C CA . ALA A 1 88 ? -12.399 7.381 -6.883 1.00 88.50 88 ALA A CA 1
ATOM 686 C C . ALA A 1 88 ? -11.552 8.251 -7.806 1.00 88.50 88 ALA A C 1
ATOM 688 O O . ALA A 1 88 ? -10.559 7.797 -8.378 1.00 88.50 88 ALA A O 1
ATOM 689 N N . THR A 1 89 ? -11.911 9.526 -7.883 1.00 89.50 89 THR A N 1
ATOM 690 C CA . THR A 1 89 ? -11.119 10.553 -8.546 1.00 89.50 89 THR A CA 1
ATOM 691 C C . THR A 1 89 ? -10.262 11.281 -7.510 1.00 89.50 89 THR A C 1
ATOM 693 O O . THR A 1 89 ? -10.764 11.962 -6.612 1.00 89.50 89 THR A O 1
ATOM 696 N N . LEU A 1 90 ? -8.947 11.127 -7.638 1.00 90.50 90 LEU A N 1
ATOM 697 C CA . LEU A 1 90 ? -7.928 11.847 -6.887 1.00 90.50 90 LEU A CA 1
ATOM 698 C C . LEU A 1 90 ? -7.598 13.153 -7.607 1.00 90.50 90 LEU A C 1
ATOM 700 O O . LEU A 1 90 ? -7.124 13.147 -8.743 1.00 90.50 90 LEU A O 1
ATOM 704 N N . GLN A 1 91 ? -7.797 14.265 -6.914 1.00 91.06 91 GLN A N 1
ATOM 705 C CA . GLN A 1 91 ? -7.450 15.599 -7.364 1.00 91.06 91 GLN A CA 1
ATOM 706 C C . GLN A 1 91 ? -6.235 16.102 -6.582 1.00 91.06 91 GLN A C 1
ATOM 708 O O . GLN A 1 91 ? -6.283 16.291 -5.366 1.00 91.06 91 GLN A O 1
ATOM 713 N N . VAL A 1 92 ? -5.135 16.347 -7.290 1.00 89.88 92 VAL A N 1
ATOM 714 C CA . VAL A 1 92 ? -3.916 16.932 -6.722 1.00 89.88 92 VAL A CA 1
ATOM 715 C C . VAL A 1 92 ? -3.780 18.359 -7.225 1.00 89.88 92 VAL A C 1
ATOM 717 O O . VAL A 1 92 ? -3.652 18.596 -8.425 1.00 89.88 92 VAL A O 1
ATOM 720 N N . VAL A 1 93 ? -3.813 19.316 -6.304 1.00 90.00 93 VAL A N 1
ATOM 721 C CA . VAL A 1 93 ? -3.696 20.746 -6.584 1.00 90.00 93 VAL A CA 1
ATOM 722 C C . VAL A 1 93 ? -2.338 21.235 -6.101 1.00 90.00 93 VAL A C 1
ATOM 724 O O . VAL A 1 93 ? -2.068 21.288 -4.901 1.00 90.00 93 VAL A O 1
ATOM 727 N N . LEU A 1 94 ? -1.490 21.630 -7.047 1.00 89.06 94 LEU A N 1
ATOM 728 C CA . LEU A 1 94 ? -0.190 22.239 -6.792 1.00 89.06 94 LEU A CA 1
ATOM 729 C C . LEU A 1 94 ? -0.283 23.743 -7.005 1.00 89.06 94 LEU A C 1
ATOM 731 O O . LEU A 1 94 ? -0.690 24.195 -8.074 1.00 89.06 94 LEU A O 1
ATOM 735 N N . THR A 1 95 ? 0.094 24.511 -5.988 1.00 87.88 95 THR A N 1
ATOM 736 C CA . THR A 1 95 ? 0.136 25.976 -6.031 1.00 87.88 95 THR A CA 1
ATOM 737 C C . THR A 1 95 ? 1.546 26.438 -5.699 1.00 87.88 95 THR A C 1
ATOM 739 O O . THR A 1 95 ? 2.035 26.150 -4.611 1.00 87.88 95 THR A O 1
ATOM 742 N N . GLY A 1 96 ? 2.201 27.143 -6.614 1.00 85.31 96 GLY A N 1
ATOM 743 C CA . GLY A 1 96 ? 3.569 27.624 -6.420 1.00 85.31 96 GLY A CA 1
ATOM 744 C C . GLY A 1 96 ? 4.116 28.310 -7.667 1.00 85.31 96 GLY A C 1
ATOM 745 O O . GLY A 1 96 ? 3.411 28.433 -8.665 1.00 85.31 96 GLY A O 1
ATOM 746 N N . ASP A 1 97 ? 5.366 28.756 -7.607 1.00 83.56 97 ASP A N 1
ATOM 747 C CA . ASP A 1 97 ? 6.090 29.281 -8.768 1.00 83.56 97 ASP A CA 1
ATOM 748 C C . ASP A 1 97 ? 6.876 28.134 -9.417 1.00 83.56 97 ASP A C 1
ATOM 750 O O . ASP A 1 97 ? 7.886 27.692 -8.873 1.00 83.56 97 ASP A O 1
ATOM 754 N N . PHE A 1 98 ? 6.345 27.575 -10.510 1.00 81.94 98 PHE A N 1
ATOM 755 C CA . PHE A 1 98 ? 6.972 26.457 -11.217 1.00 81.94 98 PHE A CA 1
ATOM 756 C C . PHE A 1 98 ? 6.584 26.348 -12.693 1.00 81.94 98 PHE A C 1
ATOM 758 O O . PHE A 1 98 ? 5.481 26.730 -13.109 1.00 81.94 98 PHE A O 1
ATOM 765 N N . VAL A 1 99 ? 7.479 25.756 -13.492 1.00 78.56 99 VAL A N 1
ATOM 766 C CA . VAL A 1 99 ? 7.293 25.582 -14.943 1.00 78.56 99 VAL A CA 1
ATOM 767 C C . VAL A 1 99 ? 6.725 24.205 -15.283 1.00 78.56 99 VAL A C 1
ATOM 769 O O . VAL A 1 99 ? 5.789 24.107 -16.084 1.00 78.56 99 VAL A O 1
ATOM 772 N N . ALA A 1 100 ? 7.249 23.148 -14.673 1.00 82.19 100 ALA A N 1
ATOM 773 C CA . ALA A 1 100 ? 6.797 21.778 -14.863 1.00 82.19 100 ALA A CA 1
ATOM 774 C C . ALA A 1 100 ? 6.760 21.022 -13.531 1.00 82.19 100 ALA A C 1
ATOM 776 O O . ALA A 1 100 ? 7.603 21.217 -12.656 1.00 82.19 100 ALA A O 1
ATOM 777 N N . ALA A 1 101 ? 5.768 20.147 -13.390 1.00 86.12 101 ALA A N 1
ATOM 778 C CA . ALA A 1 101 ? 5.654 19.266 -12.241 1.00 86.12 101 ALA A CA 1
ATOM 779 C C . ALA A 1 101 ? 5.245 17.862 -12.688 1.00 86.12 101 ALA A C 1
ATOM 781 O O . ALA A 1 101 ? 4.268 17.702 -13.430 1.00 86.12 101 ALA A O 1
ATOM 782 N N . ASP A 1 102 ? 5.987 16.880 -12.189 1.00 87.00 102 ASP A N 1
ATOM 783 C CA . ASP A 1 102 ? 5.723 15.457 -12.346 1.00 87.00 102 ASP A CA 1
ATOM 784 C C . ASP A 1 102 ? 5.125 14.921 -11.047 1.00 87.00 102 ASP A C 1
ATOM 786 O O . ASP A 1 102 ? 5.633 15.187 -9.954 1.00 87.00 102 ASP A O 1
ATOM 790 N N . ILE A 1 103 ? 4.029 14.173 -11.159 1.00 88.81 103 ILE A N 1
ATOM 791 C CA . ILE A 1 103 ? 3.318 13.620 -10.006 1.00 88.81 103 ILE A CA 1
ATOM 792 C C . ILE A 1 103 ? 3.432 12.106 -10.007 1.00 88.81 103 ILE A C 1
ATOM 794 O O . ILE A 1 103 ? 3.097 11.439 -10.983 1.00 88.81 103 ILE A O 1
ATOM 798 N N . PHE A 1 104 ? 3.847 11.578 -8.864 1.00 90.19 104 PHE A N 1
ATOM 799 C CA . PHE A 1 104 ? 3.952 10.160 -8.587 1.00 90.19 104 PHE A CA 1
ATOM 800 C C . PHE A 1 104 ? 2.951 9.794 -7.497 1.00 90.19 104 PHE A C 1
ATOM 802 O O . PHE A 1 104 ? 2.967 10.362 -6.404 1.00 90.19 104 PHE A O 1
ATOM 809 N N . VAL A 1 105 ? 2.081 8.833 -7.790 1.00 90.62 105 VAL A N 1
ATOM 810 C CA . VAL A 1 105 ? 1.133 8.272 -6.824 1.00 90.62 105 VAL A CA 1
ATOM 811 C C . VAL A 1 105 ? 1.594 6.859 -6.499 1.00 90.62 105 VAL A C 1
ATOM 813 O O . VAL A 1 105 ? 1.700 6.019 -7.388 1.00 90.62 105 VAL A O 1
ATOM 816 N N . HIS A 1 106 ? 1.909 6.612 -5.231 1.00 90.38 106 HIS A N 1
ATOM 817 C CA . HIS A 1 106 ? 2.297 5.302 -4.729 1.00 90.38 106 HIS A CA 1
ATOM 818 C C . HIS A 1 106 ? 1.205 4.746 -3.817 1.00 90.38 106 HIS A C 1
ATOM 820 O O . HIS A 1 106 ? 0.877 5.348 -2.791 1.00 90.38 106 HIS A O 1
ATOM 826 N N . ASN A 1 107 ? 0.636 3.610 -4.206 1.00 89.12 107 ASN A N 1
ATOM 827 C CA . ASN A 1 107 ? -0.446 2.914 -3.518 1.00 89.12 107 ASN A CA 1
ATOM 828 C C . ASN A 1 107 ? -0.570 1.464 -4.034 1.00 89.12 107 ASN A C 1
ATOM 830 O O . ASN A 1 107 ? 0.136 1.059 -4.954 1.00 89.12 107 ASN A O 1
ATOM 834 N N . SER A 1 108 ? -1.496 0.700 -3.448 1.00 84.25 108 SER A N 1
ATOM 835 C CA . SER A 1 108 ? -1.826 -0.672 -3.875 1.00 84.25 108 SER A CA 1
ATOM 836 C C . SER A 1 108 ? -2.982 -0.755 -4.885 1.00 84.25 108 SER A C 1
ATOM 838 O O . SER A 1 108 ? -3.458 -1.850 -5.162 1.00 84.25 108 SER A O 1
ATOM 840 N N . LEU A 1 109 ? -3.500 0.380 -5.368 1.00 83.94 109 LEU A N 1
ATOM 841 C CA . LEU A 1 109 ? -4.598 0.424 -6.341 1.00 83.94 109 LEU A CA 1
ATOM 842 C C . LEU A 1 109 ? -4.058 0.735 -7.730 1.00 83.94 109 LEU A C 1
ATOM 844 O O . LEU A 1 109 ? -3.010 1.365 -7.863 1.00 83.94 109 LEU A O 1
ATOM 848 N N . SER A 1 110 ? -4.824 0.384 -8.754 1.00 81.12 110 SER A N 1
ATOM 849 C CA . SER A 1 110 ? -4.514 0.785 -10.120 1.00 81.12 110 SER A CA 1
ATOM 850 C C . SER A 1 110 ? -4.872 2.259 -10.303 1.00 81.12 110 SER A C 1
ATOM 852 O O . SER A 1 110 ? -5.957 2.707 -9.922 1.00 81.12 110 SER A O 1
ATOM 854 N N . VAL A 1 111 ? -3.919 3.035 -10.828 1.00 83.44 111 VAL A N 1
ATOM 855 C CA . VAL A 1 111 ? -4.021 4.492 -10.987 1.00 83.44 111 VAL A CA 1
ATOM 856 C C . VAL A 1 111 ? -3.753 4.864 -12.436 1.00 83.44 111 VAL A C 1
ATOM 858 O O . VAL A 1 111 ? -2.724 4.492 -12.999 1.00 83.44 111 VAL A O 1
ATOM 861 N N . PHE A 1 112 ? -4.645 5.655 -13.025 1.00 82.19 112 PHE A N 1
ATOM 862 C CA . PHE A 1 112 ? -4.460 6.210 -14.364 1.00 82.19 112 PHE A CA 1
ATOM 863 C C . PHE A 1 112 ? -4.809 7.693 -14.381 1.00 82.19 112 PHE A C 1
ATOM 865 O O . PHE A 1 112 ? -5.777 8.147 -13.766 1.00 82.19 112 PHE A O 1
ATOM 872 N N . GLN A 1 113 ? -3.984 8.470 -15.078 1.00 80.62 113 GLN A N 1
ATOM 873 C CA . GLN A 1 113 ? -4.183 9.906 -15.208 1.00 80.62 113 GLN A CA 1
ATOM 874 C C . GLN A 1 113 ? -5.296 10.184 -16.222 1.00 80.62 113 GLN A C 1
ATOM 876 O O . GLN A 1 113 ? -5.220 9.753 -17.370 1.00 80.62 113 GLN A O 1
ATOM 881 N N . ILE A 1 114 ? -6.315 10.928 -15.793 1.00 81.19 114 ILE A N 1
ATOM 882 C CA . ILE A 1 114 ? -7.466 11.310 -16.624 1.00 81.19 114 ILE A CA 1
ATOM 883 C C . ILE A 1 114 ? -7.160 12.607 -17.375 1.00 81.19 114 ILE A C 1
ATOM 885 O O . ILE A 1 114 ? -7.529 12.776 -18.535 1.00 81.19 114 ILE A O 1
ATOM 889 N N . GLY A 1 115 ? -6.474 13.538 -16.710 1.00 78.38 115 GLY A N 1
ATOM 890 C CA . GLY A 1 115 ? -6.150 14.832 -17.286 1.00 78.38 115 GLY A CA 1
ATOM 891 C C . GLY A 1 115 ? -5.323 15.707 -16.357 1.00 78.38 115 GLY A C 1
ATOM 892 O O . GLY A 1 115 ? -5.144 15.419 -15.171 1.00 78.38 115 GLY A O 1
ATOM 893 N N . ASN A 1 116 ? -4.800 16.785 -16.925 1.00 82.44 116 ASN A N 1
ATOM 894 C CA . ASN A 1 116 ? -4.141 17.861 -16.206 1.00 82.44 116 ASN A CA 1
ATOM 895 C C . ASN A 1 116 ? -4.671 19.209 -16.701 1.00 82.44 116 ASN A C 1
ATOM 897 O O . ASN A 1 116 ? -4.729 19.477 -17.898 1.00 82.44 116 ASN A O 1
ATOM 901 N N . GLU A 1 117 ? -5.035 20.076 -15.765 1.00 78.25 117 GLU A N 1
ATOM 902 C CA . GLU A 1 117 ? -5.448 21.444 -16.047 1.00 78.25 117 GLU A CA 1
ATOM 903 C C . GLU A 1 117 ? -4.476 22.398 -15.360 1.00 78.25 117 GLU A C 1
ATOM 905 O O . GLU A 1 117 ? -4.253 22.325 -14.154 1.00 78.25 117 GLU A O 1
ATOM 910 N N . ALA A 1 118 ? -3.873 23.305 -16.124 1.00 72.81 118 ALA A N 1
ATOM 911 C CA . ALA A 1 118 ? -3.028 24.356 -15.575 1.00 72.81 118 ALA A CA 1
ATOM 912 C C . ALA A 1 118 ? -3.776 25.686 -15.653 1.00 72.81 118 ALA A C 1
ATOM 914 O O . ALA A 1 118 ? -4.021 26.204 -16.741 1.00 72.81 118 ALA A O 1
ATOM 915 N N . VAL A 1 119 ? -4.110 26.247 -14.494 1.00 70.25 119 VAL A N 1
ATOM 916 C CA . VAL A 1 119 ? -4.688 27.583 -14.371 1.00 70.25 119 VAL A CA 1
ATOM 917 C C . VAL A 1 119 ? -3.571 28.536 -13.955 1.00 70.25 119 VAL A C 1
ATOM 919 O O . VAL A 1 119 ? -2.995 28.430 -12.870 1.00 70.25 119 VAL A O 1
ATOM 922 N N . VAL A 1 120 ? -3.234 29.464 -14.846 1.00 66.56 120 VAL A N 1
ATOM 923 C CA . VAL A 1 120 ? -2.311 30.563 -14.547 1.00 66.56 120 VAL A CA 1
ATOM 924 C C . VAL A 1 120 ? -3.158 31.744 -14.093 1.00 66.56 120 VAL A C 1
ATOM 926 O O . VAL A 1 120 ? -3.962 32.253 -14.874 1.00 66.56 120 VAL A O 1
ATOM 929 N N . ASP A 1 121 ? -3.021 32.151 -12.832 1.00 58.62 121 ASP A N 1
ATOM 930 C CA . ASP A 1 121 ? -3.782 33.281 -12.306 1.00 58.62 121 ASP A CA 1
ATOM 931 C C . ASP A 1 121 ? -3.163 34.586 -12.833 1.00 58.62 121 ASP A C 1
ATOM 933 O O . ASP A 1 121 ? -1.965 34.831 -12.692 1.00 58.62 121 ASP A O 1
ATOM 937 N N . GLY A 1 122 ? -3.964 35.411 -13.509 1.00 52.03 122 GLY A N 1
ATOM 938 C CA . GLY A 1 122 ? -3.496 36.473 -14.413 1.00 52.03 122 GLY A CA 1
ATOM 939 C C . GLY A 1 122 ? -2.781 37.675 -13.776 1.00 52.03 122 GLY A C 1
ATOM 940 O O . GLY A 1 122 ? -2.609 38.684 -14.459 1.00 52.03 122 GLY A O 1
ATOM 941 N N . SER A 1 123 ? -2.379 37.623 -12.500 1.00 57.72 123 SER A N 1
ATOM 942 C CA . SER A 1 123 ? -1.744 38.759 -11.810 1.00 57.72 123 SER A CA 1
ATOM 943 C C . SER A 1 123 ? -0.478 38.442 -10.997 1.00 57.72 123 SER A C 1
ATOM 945 O O . SER A 1 123 ? -0.029 39.313 -10.252 1.00 57.72 123 SER A O 1
ATOM 947 N N . GLY A 1 124 ? 0.126 37.251 -11.112 1.00 59.88 124 GLY A N 1
ATOM 948 C CA . GLY A 1 124 ? 1.371 36.920 -10.396 1.00 59.88 124 GLY A CA 1
ATOM 949 C C . GLY A 1 124 ? 2.139 35.713 -10.962 1.00 59.88 124 GLY A C 1
ATOM 950 O O . GLY A 1 124 ? 1.638 35.053 -11.867 1.00 59.88 124 GLY A O 1
ATOM 951 N N . PRO A 1 125 ? 3.342 35.399 -10.432 1.00 65.06 125 PRO A N 1
ATOM 952 C CA . PRO A 1 125 ? 4.145 34.234 -10.838 1.00 65.06 125 PRO A CA 1
ATOM 953 C C . PRO A 1 125 ? 3.603 32.897 -10.296 1.00 65.06 125 PRO A C 1
ATOM 955 O O . PRO A 1 125 ? 4.171 31.841 -10.538 1.00 65.06 125 PRO A O 1
ATOM 958 N N . VAL A 1 126 ? 2.505 32.921 -9.535 1.00 73.12 126 VAL A N 1
ATOM 959 C CA . VAL A 1 126 ? 1.945 31.726 -8.902 1.00 73.12 126 VAL A CA 1
ATOM 960 C C . VAL A 1 126 ? 1.082 30.970 -9.906 1.00 73.12 126 VAL A C 1
ATOM 962 O O . VAL A 1 126 ? 0.036 31.448 -10.348 1.00 73.12 126 VAL A O 1
ATOM 965 N N . ARG A 1 127 ? 1.507 29.754 -10.231 1.00 78.88 127 ARG A N 1
ATOM 966 C CA . ARG A 1 127 ? 0.771 28.806 -11.057 1.00 78.88 127 ARG A CA 1
ATOM 967 C C . ARG A 1 127 ? -0.020 27.846 -10.177 1.00 78.88 127 ARG A C 1
ATOM 969 O O . ARG A 1 127 ? 0.491 27.334 -9.179 1.00 78.88 127 ARG A O 1
ATOM 976 N N . LYS A 1 128 ? -1.259 27.561 -10.581 1.00 85.56 128 LYS A N 1
ATOM 977 C CA . LYS A 1 128 ? -2.092 26.516 -9.985 1.00 85.56 128 LYS A CA 1
ATOM 978 C C . LYS A 1 128 ? -2.303 25.402 -11.004 1.00 85.56 128 LYS A C 1
ATOM 980 O O . LYS A 1 128 ? -2.967 25.605 -12.015 1.00 85.56 128 LYS A O 1
ATOM 985 N N . SER A 1 129 ? -1.748 24.225 -10.750 1.00 84.88 129 SER A N 1
ATOM 986 C CA . SER A 1 129 ? -1.937 23.057 -11.618 1.00 84.88 129 SER A CA 1
ATOM 987 C C . SER A 1 129 ? -2.748 21.993 -10.889 1.00 84.88 129 SER A C 1
ATOM 989 O O . SER A 1 129 ? -2.466 21.675 -9.735 1.00 84.88 129 SER A O 1
ATOM 991 N N . ILE A 1 130 ? -3.771 21.476 -11.559 1.00 87.81 130 ILE A N 1
ATOM 992 C CA . ILE A 1 130 ? -4.692 20.457 -11.067 1.00 87.81 130 ILE A CA 1
ATOM 993 C C . ILE A 1 130 ? -4.453 19.188 -11.877 1.00 87.81 130 ILE A C 1
ATOM 995 O O . ILE A 1 130 ? -4.530 19.198 -13.104 1.00 87.81 130 ILE A O 1
ATOM 999 N N . TYR A 1 131 ? -4.179 18.093 -11.186 1.00 87.75 131 TYR A N 1
ATOM 1000 C CA . TYR A 1 131 ? -3.979 16.782 -11.784 1.00 87.75 131 TYR A CA 1
ATOM 1001 C C . TYR A 1 131 ? -5.070 15.853 -11.285 1.00 87.75 131 TYR A C 1
ATOM 1003 O O . TYR A 1 131 ? -5.322 15.787 -10.081 1.00 87.75 131 TYR A O 1
ATOM 1011 N N . MET A 1 132 ? -5.721 15.162 -12.216 1.00 88.69 132 MET A N 1
ATOM 1012 C CA . MET A 1 132 ? -6.813 14.247 -11.914 1.00 88.69 132 MET A CA 1
ATOM 1013 C C . MET A 1 132 ? -6.404 12.827 -12.272 1.00 88.69 132 MET A C 1
ATOM 1015 O O . MET A 1 132 ? -6.036 12.540 -13.415 1.00 88.69 132 MET A O 1
ATOM 1019 N N . PHE A 1 133 ? -6.508 11.940 -11.293 1.00 88.00 133 PHE A N 1
ATOM 1020 C CA . PHE A 1 133 ? -6.256 10.515 -11.442 1.00 88.00 133 PHE A CA 1
ATOM 1021 C C . PHE A 1 133 ? -7.513 9.754 -11.063 1.00 88.00 133 PHE A C 1
ATOM 1023 O O . PHE A 1 133 ? -8.172 10.108 -10.090 1.00 88.00 133 PHE A O 1
ATOM 1030 N N . ASN A 1 134 ? -7.838 8.707 -11.806 1.00 87.12 134 ASN A N 1
ATOM 1031 C CA . ASN A 1 134 ? -8.849 7.762 -11.371 1.00 87.12 134 ASN A CA 1
ATOM 1032 C C . ASN A 1 134 ? -8.159 6.568 -10.709 1.00 87.12 134 ASN A C 1
ATOM 1034 O O . ASN A 1 134 ? -7.046 6.188 -11.087 1.00 87.12 134 ASN A O 1
ATOM 1038 N N . MET A 1 135 ? -8.818 6.016 -9.700 1.00 87.50 135 MET A N 1
ATOM 1039 C CA . MET A 1 135 ? -8.299 4.959 -8.853 1.00 87.50 135 MET A CA 1
ATOM 1040 C C . MET A 1 135 ? -9.369 3.898 -8.642 1.00 87.50 135 MET A C 1
ATOM 1042 O O . MET A 1 135 ? -10.476 4.224 -8.214 1.00 87.50 135 MET A O 1
ATOM 1046 N N . PHE A 1 136 ? -9.024 2.635 -8.876 1.00 86.31 136 PHE A N 1
ATOM 1047 C CA . PHE A 1 136 ? -9.881 1.492 -8.560 1.00 86.31 136 PHE A CA 1
ATOM 1048 C C . PHE A 1 136 ? -9.042 0.256 -8.213 1.00 86.31 136 PHE A C 1
ATOM 1050 O O . PHE A 1 136 ? -7.841 0.201 -8.481 1.00 86.31 136 PHE A O 1
ATOM 1057 N N . ALA A 1 137 ? -9.665 -0.728 -7.563 1.00 84.69 137 ALA A N 1
ATOM 1058 C CA . ALA A 1 137 ? -9.005 -1.985 -7.225 1.00 84.69 137 ALA A CA 1
ATOM 1059 C C . ALA A 1 137 ? -9.068 -2.974 -8.404 1.00 84.69 137 ALA A C 1
ATOM 1061 O O . ALA A 1 137 ? -10.142 -3.210 -8.959 1.00 84.69 137 ALA A O 1
ATOM 1062 N N . GLU A 1 138 ? -7.931 -3.581 -8.745 1.00 84.00 138 GLU A N 1
ATOM 1063 C CA . GLU A 1 138 ? -7.829 -4.732 -9.667 1.00 84.00 138 GLU A CA 1
ATOM 1064 C C . GLU A 1 138 ? -7.458 -6.027 -8.931 1.00 84.00 138 GLU A C 1
ATOM 1066 O O . GLU A 1 138 ? -7.737 -7.126 -9.401 1.00 84.00 138 GLU A O 1
ATOM 1071 N N . GLU A 1 139 ? -6.855 -5.898 -7.748 1.00 85.25 139 GLU A N 1
ATOM 1072 C CA . GLU A 1 139 ? -6.461 -7.002 -6.881 1.00 85.25 139 GLU A CA 1
ATOM 1073 C C . GLU A 1 139 ? -6.819 -6.691 -5.421 1.00 85.25 139 GLU A C 1
ATOM 1075 O O . GLU A 1 139 ? -7.187 -5.566 -5.063 1.00 85.25 139 GLU A O 1
ATOM 1080 N N . ALA A 1 140 ? -6.695 -7.698 -4.554 1.00 85.50 140 ALA A N 1
ATOM 1081 C CA . ALA A 1 140 ? -6.952 -7.540 -3.130 1.00 85.50 140 ALA A CA 1
ATOM 1082 C C . ALA A 1 140 ? -5.937 -6.580 -2.492 1.00 85.50 140 ALA A C 1
ATOM 1084 O O . ALA A 1 140 ? -4.736 -6.849 -2.435 1.00 85.50 140 ALA A O 1
ATOM 1085 N N . VAL A 1 141 ? -6.433 -5.471 -1.949 1.00 86.25 141 VAL A N 1
ATOM 1086 C CA . VAL A 1 141 ? -5.601 -4.434 -1.334 1.00 86.25 141 VAL A CA 1
ATOM 1087 C C . VAL A 1 141 ? -5.101 -4.888 0.037 1.00 86.25 141 VAL A C 1
ATOM 1089 O O . VAL A 1 141 ? -5.875 -5.046 0.982 1.00 86.25 141 VAL A O 1
ATOM 1092 N N . LEU A 1 142 ? -3.785 -5.066 0.154 1.00 85.88 142 LEU A N 1
ATOM 1093 C CA . LEU A 1 142 ? -3.121 -5.487 1.397 1.00 85.88 142 LEU A CA 1
ATOM 1094 C C . LEU A 1 142 ? -2.502 -4.323 2.184 1.00 85.88 142 LEU A C 1
ATOM 1096 O O . LEU A 1 142 ? -2.209 -4.473 3.370 1.00 85.88 142 LEU A O 1
ATOM 1100 N N . ASP A 1 143 ? -2.323 -3.169 1.539 1.00 87.00 143 ASP A N 1
ATOM 1101 C CA . ASP A 1 143 ? -1.961 -1.909 2.182 1.00 87.00 143 ASP A CA 1
ATOM 1102 C C . ASP A 1 143 ? -2.771 -0.762 1.569 1.00 87.00 143 ASP A C 1
ATOM 1104 O O . ASP A 1 143 ? -2.780 -0.546 0.359 1.00 87.00 143 ASP A O 1
ATOM 1108 N N . HIS A 1 144 ? -3.460 -0.029 2.429 1.00 89.12 144 HIS A N 1
ATOM 1109 C CA . HIS A 1 144 ? -4.352 1.073 2.083 1.00 89.12 144 HIS A CA 1
ATOM 1110 C C . HIS A 1 144 ? -3.688 2.451 2.216 1.00 89.12 144 HIS A C 1
ATOM 1112 O O . HIS A 1 144 ? -4.358 3.475 2.108 1.00 89.12 144 HIS A O 1
ATOM 1118 N N . ARG A 1 145 ? -2.377 2.506 2.463 1.00 90.88 145 ARG A N 1
ATOM 1119 C CA . ARG A 1 145 ? -1.621 3.761 2.456 1.00 90.88 145 ARG A CA 1
ATOM 1120 C C . ARG A 1 145 ? -1.458 4.283 1.032 1.00 90.88 145 ARG A C 1
ATOM 1122 O O . ARG A 1 145 ? -1.088 3.543 0.124 1.00 90.88 145 ARG A O 1
ATOM 1129 N N . MET A 1 146 ? -1.687 5.579 0.867 1.00 92.12 146 MET A N 1
ATOM 1130 C CA . MET A 1 146 ? -1.413 6.315 -0.358 1.00 92.12 146 MET A CA 1
ATOM 1131 C C . MET A 1 146 ? -0.406 7.420 -0.065 1.00 92.12 146 MET A C 1
ATOM 1133 O O . MET A 1 146 ? -0.572 8.195 0.879 1.00 92.12 146 MET A O 1
ATOM 1137 N N . THR A 1 147 ? 0.614 7.520 -0.909 1.00 92.19 147 THR A N 1
ATOM 1138 C CA . THR A 1 147 ? 1.572 8.622 -0.897 1.00 92.19 147 THR A CA 1
ATOM 1139 C C . THR A 1 147 ? 1.585 9.286 -2.263 1.00 92.19 147 THR A C 1
ATOM 1141 O O . THR A 1 147 ? 1.871 8.652 -3.273 1.00 92.19 147 THR A O 1
ATOM 1144 N N . VAL A 1 148 ? 1.284 10.580 -2.282 1.00 92.00 148 VAL A N 1
ATOM 1145 C CA . VAL A 1 148 ? 1.398 11.438 -3.460 1.00 92.00 148 VAL A CA 1
ATOM 1146 C C . VAL A 1 148 ? 2.680 12.240 -3.317 1.00 92.00 148 VAL A C 1
ATOM 1148 O O . VAL A 1 148 ? 2.888 12.892 -2.295 1.00 92.00 148 VAL A O 1
ATOM 1151 N N . MET A 1 149 ? 3.537 12.192 -4.327 1.00 90.94 149 MET A N 1
ATOM 1152 C CA . MET A 1 149 ? 4.765 12.971 -4.409 1.00 90.94 149 MET A CA 1
ATOM 1153 C C . MET A 1 149 ? 4.723 13.829 -5.668 1.00 90.94 149 MET A C 1
ATOM 1155 O O . MET A 1 149 ? 4.452 13.321 -6.752 1.00 90.94 149 MET A O 1
ATOM 1159 N N . ALA A 1 150 ? 5.017 15.115 -5.528 1.00 90.06 150 ALA A N 1
ATOM 1160 C CA . ALA A 1 150 ? 5.209 16.013 -6.654 1.00 90.06 150 ALA A CA 1
ATOM 1161 C C . ALA A 1 150 ? 6.675 16.437 -6.718 1.00 90.06 150 ALA A C 1
ATOM 1163 O O . ALA A 1 150 ? 7.227 16.931 -5.732 1.00 90.06 150 ALA A O 1
ATOM 1164 N N . LEU A 1 151 ? 7.290 16.231 -7.880 1.00 88.62 151 LEU A N 1
ATOM 1165 C CA . LEU A 1 151 ? 8.623 16.706 -8.220 1.00 88.62 151 LEU A CA 1
ATOM 1166 C C . LEU A 1 151 ? 8.477 17.901 -9.158 1.00 88.62 151 LEU A C 1
ATOM 1168 O O . LEU A 1 151 ? 7.887 17.791 -10.230 1.00 88.62 151 LEU A O 1
ATOM 1172 N N . VAL A 1 152 ? 9.013 19.041 -8.745 1.00 86.75 152 VAL A N 1
ATOM 1173 C CA . VAL A 1 152 ? 8.841 20.320 -9.427 1.00 86.75 152 VAL A CA 1
ATOM 1174 C C . VAL A 1 152 ? 10.178 20.791 -9.979 1.00 86.75 152 VAL A C 1
ATOM 1176 O O . VAL A 1 152 ? 11.170 20.860 -9.247 1.00 86.75 152 VAL A O 1
ATOM 1179 N N . ASP A 1 153 ? 10.214 21.066 -11.286 1.00 81.94 153 ASP A N 1
ATOM 1180 C CA . ASP A 1 153 ? 11.386 21.536 -12.042 1.00 81.94 153 ASP A CA 1
ATOM 1181 C C . ASP A 1 153 ? 12.684 20.738 -11.772 1.00 81.94 153 ASP A C 1
ATOM 1183 O O . ASP A 1 153 ? 13.795 21.263 -11.886 1.00 81.94 153 ASP A O 1
ATOM 1187 N N . ASN A 1 154 ? 12.549 19.456 -11.403 1.00 77.31 154 ASN A N 1
ATOM 1188 C CA . ASN A 1 154 ? 13.628 18.558 -10.968 1.00 77.31 154 ASN A CA 1
ATOM 1189 C C . ASN A 1 154 ? 14.488 19.097 -9.808 1.00 77.31 154 ASN A C 1
ATOM 1191 O O . ASN A 1 154 ? 15.672 18.766 -9.707 1.00 77.31 154 ASN A O 1
ATOM 1195 N N . ARG A 1 155 ? 13.919 19.942 -8.943 1.00 78.44 155 ARG A N 1
ATOM 1196 C CA . ARG A 1 155 ? 14.641 20.609 -7.845 1.00 78.44 155 ARG A CA 1
ATOM 1197 C C . ARG A 1 155 ? 13.954 20.456 -6.503 1.00 78.44 155 ARG A C 1
ATOM 1199 O O . ARG A 1 155 ? 14.611 20.109 -5.527 1.00 78.44 155 ARG A O 1
ATOM 1206 N N . GLU A 1 156 ? 12.653 20.711 -6.459 1.00 82.94 156 GLU A N 1
ATOM 1207 C CA . GLU A 1 156 ? 11.873 20.671 -5.226 1.00 82.94 156 GLU A CA 1
ATOM 1208 C C . GLU A 1 156 ? 10.949 19.460 -5.231 1.00 82.94 156 GLU A C 1
ATOM 1210 O O . GLU A 1 156 ? 10.374 19.108 -6.262 1.00 82.94 156 GLU A O 1
ATOM 1215 N N . CYS A 1 157 ? 10.800 18.819 -4.073 1.00 85.25 157 CYS A N 1
ATOM 1216 C CA . CYS A 1 157 ? 9.823 17.757 -3.897 1.00 85.25 157 CYS A CA 1
ATOM 1217 C C . CYS A 1 157 ? 8.917 18.070 -2.713 1.00 85.25 157 CYS A C 1
ATOM 1219 O O . CYS A 1 157 ? 9.378 18.498 -1.653 1.00 85.25 157 CYS A O 1
ATOM 1221 N N . CYS A 1 158 ? 7.628 17.816 -2.882 1.00 87.06 158 CYS A N 1
ATOM 1222 C CA . CYS A 1 158 ? 6.684 17.776 -1.779 1.00 87.06 158 CYS A CA 1
ATOM 1223 C C . CYS A 1 158 ? 5.949 16.439 -1.806 1.00 87.06 158 CYS A C 1
ATOM 1225 O O . CYS A 1 158 ? 5.774 15.821 -2.857 1.00 87.06 158 CYS A O 1
ATOM 1227 N N . HIS A 1 159 ? 5.562 15.955 -0.631 1.00 90.81 159 HIS A N 1
ATOM 1228 C CA . HIS A 1 159 ? 4.829 14.706 -0.512 1.00 90.81 159 HIS A CA 1
ATOM 1229 C C . HIS A 1 159 ? 3.692 14.849 0.492 1.00 90.81 159 HIS A C 1
ATOM 1231 O O . HIS A 1 159 ? 3.758 15.640 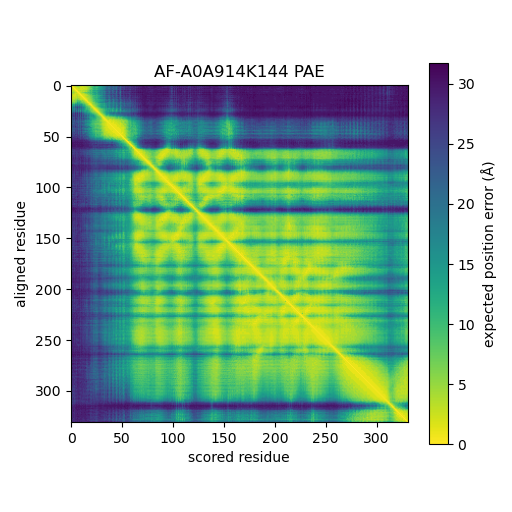1.432 1.00 90.81 159 HIS A O 1
ATOM 1237 N N . HIS A 1 160 ? 2.641 14.072 0.279 1.00 90.69 160 HIS A N 1
ATOM 1238 C CA . HIS A 1 160 ? 1.501 13.965 1.169 1.00 90.69 160 HIS A CA 1
ATOM 1239 C C . HIS A 1 160 ? 1.104 12.501 1.270 1.00 90.69 160 HIS A C 1
ATOM 1241 O O . HIS A 1 160 ? 1.001 11.811 0.256 1.00 90.69 160 HIS A O 1
ATOM 1247 N N . SER A 1 161 ? 0.880 12.041 2.495 1.00 91.38 161 SER A N 1
ATOM 1248 C CA . SER A 1 161 ? 0.495 10.663 2.775 1.00 91.38 161 SER A CA 1
ATOM 1249 C C . SER A 1 161 ? -0.826 10.638 3.520 1.00 91.38 161 SER A C 1
ATOM 1251 O O . SER A 1 161 ? -1.005 11.368 4.496 1.00 91.38 161 SER A O 1
ATOM 1253 N N . CYS A 1 162 ? -1.727 9.771 3.083 1.00 89.56 162 CYS A N 1
ATOM 1254 C CA . CYS A 1 162 ? -3.021 9.552 3.710 1.00 89.56 162 CYS A CA 1
ATOM 1255 C C . CYS A 1 162 ? -3.475 8.098 3.518 1.00 89.56 162 CYS A C 1
ATOM 1257 O O . CYS A 1 162 ? -2.838 7.314 2.811 1.00 89.56 162 CYS A O 1
ATOM 1259 N N . LEU A 1 163 ? -4.554 7.721 4.200 1.00 90.06 163 LEU A N 1
ATOM 1260 C CA . LEU A 1 163 ? -5.189 6.417 4.034 1.00 90.06 163 LEU A CA 1
ATOM 1261 C C . LEU A 1 163 ? -6.288 6.496 2.977 1.00 90.06 163 LEU A C 1
ATOM 1263 O O . LEU A 1 163 ? -7.037 7.474 2.913 1.00 90.06 163 LEU A O 1
ATOM 1267 N N . LEU A 1 164 ? -6.382 5.453 2.158 1.00 90.19 164 LEU A N 1
ATOM 1268 C CA . LEU A 1 164 ? -7.446 5.284 1.180 1.00 90.19 164 LEU A CA 1
ATOM 1269 C C . LEU A 1 164 ? -8.781 5.013 1.895 1.00 90.19 164 LEU A C 1
ATOM 1271 O O . LEU A 1 164 ? -8.802 4.248 2.863 1.00 90.19 164 LEU A O 1
ATOM 1275 N N . PRO A 1 165 ? -9.907 5.585 1.429 1.00 89.69 165 PRO A N 1
ATOM 1276 C CA . PRO A 1 165 ? -11.203 5.329 2.046 1.00 89.69 165 PRO A CA 1
ATOM 1277 C C . PRO A 1 165 ? -11.582 3.853 1.955 1.00 89.69 165 PRO A C 1
ATOM 1279 O O . PRO A 1 165 ? -11.505 3.263 0.880 1.00 89.69 165 PRO A O 1
ATOM 1282 N N . LEU A 1 166 ? -12.097 3.278 3.043 1.00 88.44 166 LEU A N 1
ATOM 1283 C CA . LEU A 1 166 ? -12.498 1.867 3.078 1.00 88.44 166 LEU A CA 1
ATOM 1284 C C . LEU A 1 166 ? -13.516 1.494 1.995 1.00 88.44 166 LEU A C 1
ATOM 1286 O O . LEU A 1 166 ? -13.453 0.388 1.470 1.00 88.44 166 LEU A O 1
ATOM 1290 N N . LYS A 1 167 ? -14.412 2.416 1.622 1.00 88.12 167 LYS A N 1
ATOM 1291 C CA . LYS A 1 167 ? -15.380 2.212 0.531 1.00 88.12 167 LYS A CA 1
ATOM 1292 C C . LYS A 1 167 ? -14.734 1.873 -0.809 1.00 88.12 167 LYS A C 1
ATOM 1294 O O . LYS A 1 167 ? -15.373 1.221 -1.616 1.00 88.12 167 LYS A O 1
ATOM 1299 N N . LEU A 1 168 ? -13.501 2.318 -1.049 1.00 86.44 168 LEU A N 1
ATOM 1300 C CA . LEU A 1 168 ? -12.751 2.025 -2.272 1.00 86.44 168 LEU A CA 1
ATOM 1301 C C . LEU A 1 168 ? -12.131 0.617 -2.253 1.00 86.44 168 LEU A C 1
ATOM 1303 O O . LEU A 1 168 ? -11.773 0.070 -3.289 1.00 86.44 168 LEU A O 1
ATOM 1307 N N . ILE A 1 169 ? -11.976 0.046 -1.060 1.00 87.25 169 ILE A N 1
ATOM 1308 C CA . ILE A 1 169 ? -11.151 -1.135 -0.791 1.00 87.25 169 ILE A CA 1
ATOM 1309 C C . ILE A 1 169 ? -12.029 -2.354 -0.495 1.00 87.25 169 ILE A C 1
ATOM 1311 O O . ILE A 1 169 ? -11.633 -3.487 -0.766 1.00 87.25 169 ILE A O 1
ATOM 1315 N N . GLY A 1 170 ? -13.226 -2.144 0.053 1.00 88.00 170 GLY A N 1
ATOM 1316 C CA . GLY A 1 170 ? -14.144 -3.230 0.347 1.00 88.00 170 GLY A CA 1
ATOM 1317 C C . GLY A 1 170 ? -15.568 -2.806 0.667 1.00 88.00 170 GLY A C 1
ATOM 1318 O O . GLY A 1 170 ? -15.904 -1.630 0.811 1.00 88.00 170 GLY A O 1
ATOM 1319 N N . GLU A 1 171 ? -16.395 -3.831 0.827 1.00 88.94 171 GLU A N 1
ATOM 1320 C CA . GLU A 1 171 ? -17.796 -3.744 1.202 1.00 88.94 171 GLU A CA 1
ATOM 1321 C C . GLU A 1 171 ? -18.027 -4.236 2.636 1.00 88.94 171 GLU A C 1
ATOM 1323 O O . GLU A 1 171 ? -17.294 -5.066 3.192 1.00 88.94 171 GLU A O 1
ATOM 1328 N N . GLN A 1 172 ? -19.092 -3.733 3.250 1.00 90.56 172 GLN A N 1
ATOM 1329 C CA . GLN A 1 172 ? -19.570 -4.253 4.522 1.00 90.56 172 GLN A CA 1
ATOM 1330 C C . GLN A 1 172 ? -20.252 -5.610 4.309 1.00 90.56 172 GLN A C 1
ATOM 1332 O O . GLN A 1 172 ? -21.063 -5.791 3.406 1.00 90.56 172 GLN A O 1
ATOM 1337 N N . THR A 1 173 ? -19.985 -6.554 5.208 1.00 90.06 173 THR A N 1
ATOM 1338 C CA . THR A 1 173 ? -20.632 -7.866 5.234 1.00 90.06 173 THR A CA 1
ATOM 1339 C C . THR A 1 173 ? -20.930 -8.329 6.667 1.00 90.06 173 THR A C 1
ATOM 1341 O O . THR A 1 173 ? -20.629 -7.647 7.651 1.00 90.06 173 THR A O 1
ATOM 1344 N N . ALA A 1 174 ? -21.546 -9.503 6.814 1.00 89.00 174 ALA A N 1
ATOM 1345 C CA . ALA A 1 174 ? -21.834 -10.086 8.120 1.00 89.00 174 ALA A CA 1
ATOM 1346 C C . ALA A 1 174 ? -20.548 -10.552 8.827 1.00 89.00 174 ALA A C 1
ATOM 1348 O O . ALA A 1 174 ? -19.681 -11.191 8.230 1.00 89.00 174 ALA A O 1
ATOM 1349 N N . ALA A 1 175 ? -20.438 -10.276 10.128 1.00 90.50 175 ALA A N 1
ATOM 1350 C CA . ALA A 1 175 ? -19.273 -10.666 10.918 1.00 90.50 175 ALA A CA 1
ATOM 1351 C C . ALA A 1 175 ? -19.180 -12.196 11.107 1.00 90.50 175 ALA A C 1
ATOM 1353 O O . ALA A 1 175 ? -20.120 -12.859 11.556 1.00 90.50 175 ALA A O 1
ATOM 1354 N N . GLN A 1 176 ? -18.001 -12.754 10.845 1.00 90.94 176 GLN A N 1
ATOM 1355 C CA . GLN A 1 176 ? -17.658 -14.155 11.070 1.00 90.94 176 GLN A CA 1
ATOM 1356 C C . GLN A 1 176 ? -17.331 -14.393 12.551 1.00 90.94 176 GLN A C 1
ATOM 1358 O O . GLN A 1 176 ? -16.515 -13.693 13.152 1.00 90.94 176 GLN A O 1
ATOM 1363 N N . LYS A 1 177 ? -17.948 -15.416 13.162 1.00 85.88 177 LYS A N 1
ATOM 1364 C CA . LYS A 1 177 ? -17.810 -15.704 14.606 1.00 85.88 177 LYS A CA 1
ATOM 1365 C C . LYS A 1 177 ? -16.453 -16.295 15.001 1.00 85.88 177 LYS A C 1
ATOM 1367 O O . LYS A 1 177 ? -16.008 -16.086 16.130 1.00 85.88 177 LYS A O 1
ATOM 1372 N N . SER A 1 178 ? -15.786 -17.021 14.107 1.00 87.12 178 SER A N 1
ATOM 1373 C CA . SER A 1 178 ? -14.486 -17.642 14.378 1.00 87.12 178 SER A CA 1
ATOM 1374 C C . SER A 1 178 ? -13.572 -17.547 13.168 1.00 87.12 178 SER A C 1
ATOM 1376 O O . SER A 1 178 ? -14.001 -17.888 12.075 1.00 87.12 178 SER A O 1
ATOM 1378 N N . ALA A 1 179 ? -12.324 -17.143 13.396 1.00 89.88 179 ALA A N 1
ATOM 1379 C CA . ALA A 1 179 ? -11.261 -17.069 12.397 1.00 89.88 179 ALA A CA 1
ATOM 1380 C C . ALA A 1 179 ? -9.926 -17.537 13.009 1.00 89.88 179 ALA A C 1
ATOM 1382 O O . ALA A 1 179 ? -9.820 -17.631 14.240 1.00 89.88 179 ALA A O 1
ATOM 1383 N N . VAL A 1 180 ? -8.922 -17.825 12.181 1.00 89.62 180 VAL A N 1
ATOM 1384 C CA . VAL A 1 180 ? -7.593 -18.289 12.628 1.00 89.62 180 VAL A CA 1
ATOM 1385 C C . VAL A 1 180 ? -6.825 -17.190 13.366 1.00 89.62 180 VAL A C 1
ATOM 1387 O O . VAL A 1 180 ? -6.377 -17.398 14.497 1.00 89.62 180 VAL A O 1
ATOM 1390 N N . TYR A 1 181 ? -6.695 -16.010 12.759 1.00 89.62 181 TYR A N 1
ATOM 1391 C CA . TYR A 1 181 ? -5.961 -14.889 13.339 1.00 89.62 181 TYR A CA 1
ATOM 1392 C C . TYR A 1 181 ? -6.907 -14.030 14.168 1.00 89.62 181 TYR A C 1
ATOM 1394 O O . TYR A 1 181 ? -7.960 -13.606 13.695 1.00 89.62 181 TYR A O 1
ATOM 1402 N N . LYS A 1 182 ? -6.541 -13.776 15.428 1.00 91.12 182 LYS A N 1
ATOM 1403 C CA . LYS A 1 182 ? -7.333 -12.969 16.363 1.00 91.12 182 LYS A CA 1
ATOM 1404 C C . LYS A 1 182 ? -6.426 -11.969 17.061 1.00 91.12 182 LYS A C 1
ATOM 1406 O O . LYS A 1 182 ? -5.526 -12.363 17.797 1.00 91.12 182 LYS A O 1
ATOM 1411 N N . PHE A 1 183 ? -6.714 -10.691 16.879 1.00 90.69 183 PHE A N 1
ATOM 1412 C CA . PHE A 1 183 ? -6.021 -9.580 17.516 1.00 90.69 183 PHE A CA 1
ATOM 1413 C C . PHE A 1 183 ? -6.968 -8.906 18.498 1.00 90.69 183 PHE A C 1
ATOM 1415 O O . PHE A 1 183 ? -8.124 -8.646 18.169 1.00 90.69 183 PHE A O 1
ATOM 1422 N N . THR A 1 184 ? -6.493 -8.648 19.714 1.00 91.00 184 THR A N 1
ATOM 1423 C CA . THR A 1 184 ? -7.268 -7.930 20.734 1.00 91.00 184 THR A CA 1
ATOM 1424 C C . THR A 1 184 ? -6.529 -6.656 21.111 1.00 91.00 184 THR A C 1
ATOM 1426 O O . THR A 1 184 ? -5.401 -6.707 21.606 1.00 91.00 184 THR A O 1
ATOM 1429 N N . LEU A 1 185 ? -7.177 -5.525 20.864 1.00 90.31 185 LEU A N 1
ATOM 1430 C CA . LEU A 1 185 ? -6.731 -4.189 21.221 1.00 90.31 185 LEU A CA 1
ATOM 1431 C C . LEU A 1 185 ? -7.529 -3.736 22.445 1.00 90.31 185 LEU A C 1
ATOM 1433 O O . LEU A 1 185 ? -8.754 -3.801 22.446 1.00 90.31 185 LEU A O 1
ATOM 1437 N N . GLU A 1 186 ? -6.853 -3.286 23.487 1.00 89.50 186 GLU A N 1
ATOM 1438 C CA . GLU A 1 186 ? -7.447 -2.732 24.699 1.00 89.50 186 GLU A CA 1
ATOM 1439 C C . GLU A 1 186 ? -7.203 -1.227 24.720 1.00 89.50 186 GLU A C 1
ATOM 1441 O O . GLU A 1 186 ? -6.065 -0.782 24.573 1.00 89.50 186 GLU A O 1
ATOM 1446 N N . SER A 1 187 ? -8.268 -0.451 24.882 1.00 88.44 187 SER A N 1
ATOM 1447 C CA . SER A 1 187 ? -8.213 1.002 25.022 1.00 88.44 187 SER A CA 1
ATOM 1448 C C . SER A 1 187 ? -8.324 1.394 26.492 1.00 88.44 187 SER A C 1
ATOM 1450 O O . SER A 1 187 ? -8.986 0.717 27.281 1.00 88.44 187 SER A O 1
ATOM 1452 N N . THR A 1 188 ? -7.689 2.503 26.866 1.00 87.19 188 THR A N 1
ATOM 1453 C CA . THR A 1 188 ? -7.927 3.148 28.166 1.00 87.19 188 THR A CA 1
ATOM 1454 C C . THR A 1 188 ? -9.310 3.792 28.242 1.00 87.19 188 THR A C 1
ATOM 1456 O O . THR A 1 188 ? -9.911 3.806 29.312 1.00 87.19 188 THR A O 1
ATOM 1459 N N . GLU A 1 189 ? -9.816 4.271 27.106 1.00 83.56 189 GLU A N 1
ATOM 1460 C CA . GLU A 1 189 ? -11.104 4.953 26.976 1.00 83.56 189 GLU A CA 1
ATOM 1461 C C . GLU A 1 189 ? -12.243 3.996 26.609 1.00 83.56 189 GLU A C 1
ATOM 1463 O O . GLU A 1 189 ? -12.011 2.863 26.175 1.00 83.56 189 GLU A O 1
ATOM 1468 N N . ILE A 1 190 ? -13.486 4.466 26.769 1.00 81.69 190 ILE A N 1
ATOM 1469 C CA . ILE A 1 190 ? -14.696 3.685 26.481 1.00 81.69 190 ILE A CA 1
ATOM 1470 C C . ILE A 1 190 ? -14.693 3.215 25.021 1.00 81.69 190 ILE A C 1
ATOM 1472 O O . ILE A 1 190 ? -14.456 4.002 24.102 1.00 81.69 190 ILE A O 1
ATOM 1476 N N . GLY A 1 191 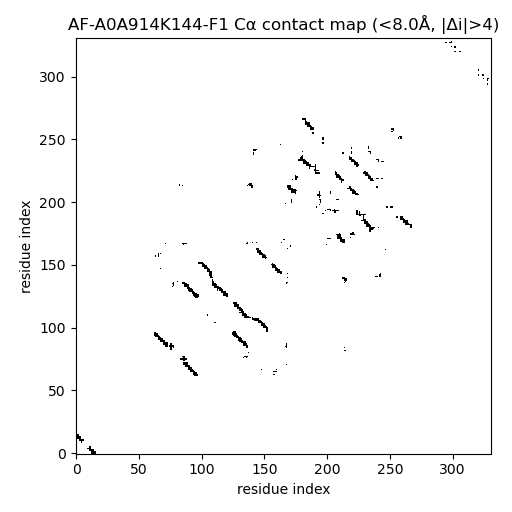? -14.969 1.921 24.820 1.00 78.25 191 GLY A N 1
ATOM 1477 C CA . GLY A 1 191 ? -15.104 1.337 23.485 1.00 78.25 191 GLY A CA 1
ATOM 1478 C C . GLY A 1 191 ? -16.209 2.029 22.681 1.00 78.25 191 GLY A C 1
ATOM 1479 O O . GLY A 1 191 ? -17.329 2.151 23.166 1.00 78.25 191 GLY A O 1
ATOM 1480 N N . MET A 1 192 ? -15.892 2.477 21.467 1.00 82.81 192 MET A N 1
ATOM 1481 C CA . MET A 1 192 ? -16.809 3.225 20.605 1.00 82.81 192 MET A CA 1
ATOM 1482 C C . MET A 1 192 ? -17.683 2.307 19.754 1.00 82.81 192 MET A C 1
ATOM 1484 O O . MET A 1 192 ? -17.255 1.231 19.339 1.00 82.81 192 MET A O 1
ATOM 1488 N N . ASP A 1 193 ? -18.894 2.762 19.445 1.00 85.62 193 ASP A N 1
ATOM 1489 C CA . ASP A 1 193 ? -19.797 2.028 18.564 1.00 85.62 193 ASP A CA 1
ATOM 1490 C C . ASP A 1 193 ? -19.233 1.869 17.159 1.00 85.62 193 ASP A C 1
ATOM 1492 O O . ASP A 1 193 ? -18.596 2.770 16.610 1.00 85.62 193 ASP A O 1
ATOM 1496 N N . THR A 1 194 ? -19.527 0.723 16.548 1.00 84.69 194 THR A N 1
ATOM 1497 C CA . THR A 1 194 ? -19.125 0.447 15.161 1.00 84.69 194 THR A CA 1
ATOM 1498 C C . THR A 1 194 ? -19.682 1.483 14.188 1.00 84.69 194 THR A C 1
ATOM 1500 O O . THR A 1 194 ? -18.946 1.911 13.311 1.00 84.69 194 THR A O 1
ATOM 1503 N N . ASN A 1 195 ? -20.908 1.972 14.398 1.00 86.06 195 ASN A N 1
ATOM 15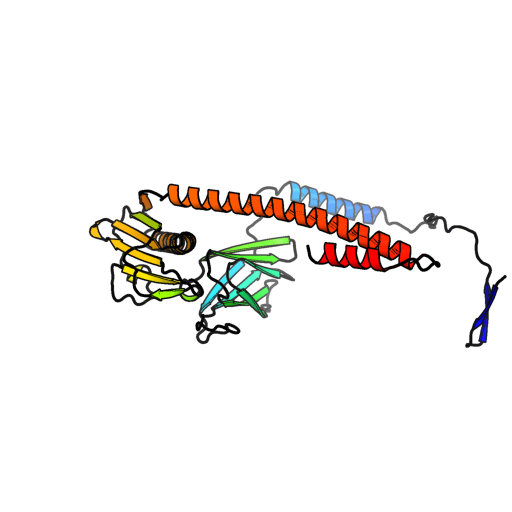04 C CA . ASN A 1 195 ? -21.513 3.025 13.571 1.00 86.06 195 ASN A CA 1
ATOM 1505 C C . ASN A 1 195 ? -20.836 4.393 13.748 1.00 86.06 195 ASN A C 1
ATOM 1507 O O . ASN A 1 195 ? -20.843 5.205 12.831 1.00 86.06 195 ASN A O 1
ATOM 1511 N N . LEU A 1 196 ? -20.235 4.656 14.914 1.00 86.69 196 LEU A N 1
ATOM 1512 C CA . LEU A 1 196 ? -19.451 5.873 15.138 1.00 86.69 196 LEU A CA 1
ATOM 1513 C C . LEU A 1 196 ? -18.062 5.759 14.490 1.00 86.69 196 LEU A C 1
ATOM 1515 O O . LEU A 1 196 ? -17.546 6.729 13.944 1.00 86.69 196 LEU A O 1
ATOM 1519 N N . LEU A 1 197 ? -17.460 4.568 14.546 1.00 85.62 197 LEU A N 1
ATOM 1520 C CA . LEU A 1 197 ? -16.165 4.281 13.927 1.00 85.62 197 LEU A CA 1
ATOM 1521 C C . LEU A 1 197 ? -16.251 4.222 12.400 1.00 85.62 197 LEU A C 1
ATOM 1523 O O . LEU A 1 197 ? -15.350 4.692 11.712 1.00 85.62 197 LEU A O 1
ATOM 1527 N N . PHE A 1 198 ? -17.327 3.659 11.867 1.00 89.50 198 PHE A N 1
ATOM 1528 C CA . PHE A 1 198 ? -17.523 3.393 10.448 1.00 89.50 198 PHE A CA 1
ATOM 1529 C C . PHE A 1 198 ? -18.841 4.011 9.969 1.00 89.50 198 PHE A C 1
ATOM 1531 O O . PHE A 1 198 ? -19.732 3.281 9.547 1.00 89.50 198 PHE A O 1
ATOM 1538 N N . PRO A 1 199 ? -18.984 5.350 10.015 1.00 86.19 199 PRO A N 1
ATOM 1539 C CA . PRO A 1 199 ? -20.244 6.027 9.688 1.00 86.19 199 PRO A CA 1
ATOM 1540 C C . PRO A 1 199 ? -20.643 5.860 8.220 1.00 86.19 199 PRO A C 1
ATOM 1542 O O . PRO A 1 199 ? -21.794 6.049 7.847 1.00 86.19 199 PRO A O 1
ATOM 1545 N N . GLU A 1 200 ? -19.677 5.528 7.370 1.00 85.31 200 GLU A N 1
ATOM 1546 C CA . GLU A 1 200 ? -19.878 5.313 5.947 1.00 85.31 200 GLU A CA 1
ATOM 1547 C C . GLU A 1 200 ? -20.520 3.953 5.613 1.00 85.31 200 GLU A C 1
ATOM 1549 O O . GLU A 1 200 ? -20.936 3.772 4.467 1.00 85.31 200 GLU A O 1
ATOM 1554 N N . PHE A 1 201 ? -20.625 3.038 6.585 1.00 86.06 201 PHE A N 1
ATOM 1555 C CA . PHE A 1 201 ? -21.238 1.717 6.449 1.00 86.06 201 PHE A CA 1
ATOM 1556 C C . PHE A 1 201 ? -22.418 1.571 7.421 1.00 86.06 201 PHE A C 1
ATOM 1558 O O . PHE A 1 201 ? -22.317 1.921 8.597 1.00 86.06 201 PHE A O 1
ATOM 1565 N N . GLU A 1 202 ? -23.544 1.037 6.951 1.00 75.31 202 GLU A N 1
ATOM 1566 C CA . GLU A 1 202 ? -24.743 0.858 7.774 1.00 75.31 202 GLU A CA 1
ATOM 1567 C C . GLU A 1 202 ? -24.720 -0.512 8.466 1.00 75.31 202 GLU A C 1
ATOM 1569 O O . GLU A 1 202 ? -25.175 -1.521 7.926 1.00 75.31 202 GLU A O 1
ATOM 1574 N N . SER A 1 203 ? -24.194 -0.572 9.695 1.00 75.69 203 SER A N 1
ATOM 1575 C CA . SER A 1 203 ? -24.277 -1.797 10.498 1.00 75.69 203 SER A CA 1
ATOM 1576 C C . SER A 1 203 ? -25.578 -1.858 11.298 1.00 75.69 203 SER A C 1
ATOM 1578 O O . SER A 1 203 ? -25.864 -0.994 12.131 1.00 75.69 203 SER A O 1
ATOM 1580 N N . GLU A 1 204 ? -26.331 -2.947 11.118 1.00 74.56 204 GLU A N 1
ATOM 1581 C CA . GLU A 1 204 ? -27.474 -3.299 11.973 1.00 74.56 204 GLU A CA 1
ATOM 1582 C C . GLU A 1 204 ? -27.042 -3.559 13.428 1.00 74.56 204 GLU A C 1
ATOM 1584 O O . GLU A 1 204 ? -27.800 -3.332 14.371 1.00 74.56 204 GLU A O 1
ATOM 1589 N N . ASN A 1 205 ? -25.803 -4.027 13.624 1.00 79.25 205 ASN A N 1
ATOM 1590 C CA . ASN A 1 205 ? -25.255 -4.388 14.926 1.00 79.25 205 ASN A CA 1
ATOM 1591 C C . ASN A 1 205 ? -24.235 -3.348 15.395 1.00 79.25 205 ASN A C 1
ATOM 1593 O O . ASN A 1 205 ? -23.166 -3.208 14.809 1.00 79.25 205 ASN A O 1
ATOM 1597 N N . GLN A 1 206 ? -24.513 -2.697 16.525 1.00 81.50 206 GLN A N 1
ATOM 1598 C CA . GLN A 1 206 ? -23.644 -1.650 17.085 1.00 81.50 206 GLN A CA 1
ATOM 1599 C C . GLN A 1 206 ? -22.302 -2.184 17.622 1.00 81.50 206 GLN A C 1
ATOM 1601 O O . GLN A 1 206 ? -21.324 -1.439 17.692 1.00 81.50 206 GLN A O 1
ATOM 1606 N N . SER A 1 207 ? -22.216 -3.478 17.946 1.00 87.44 207 SER A N 1
ATOM 1607 C CA . SER A 1 207 ? -21.046 -4.112 18.574 1.00 87.44 207 SER A CA 1
ATOM 1608 C C . SER A 1 207 ? -20.231 -5.026 17.655 1.00 87.44 207 SER A C 1
ATOM 1610 O O . SER A 1 207 ? -19.200 -5.551 18.081 1.00 87.44 207 SER A O 1
ATOM 1612 N N . SER A 1 208 ? -20.652 -5.242 16.407 1.00 90.38 208 SER A N 1
ATOM 1613 C CA . SER A 1 208 ? -19.921 -6.103 15.473 1.00 90.38 208 SER A CA 1
ATOM 1614 C C . SER A 1 208 ? -20.146 -5.699 14.027 1.00 90.38 208 SER A C 1
ATOM 1616 O O . SER A 1 208 ? -21.291 -5.514 13.626 1.00 90.38 208 SER A O 1
ATOM 1618 N N . ILE A 1 209 ? -19.077 -5.676 13.241 1.00 92.62 209 ILE A N 1
ATOM 1619 C CA . ILE A 1 209 ? -19.112 -5.378 11.809 1.00 92.62 209 ILE A CA 1
ATOM 1620 C C . ILE A 1 209 ? -18.147 -6.306 11.063 1.00 92.62 209 ILE A C 1
ATOM 1622 O O . ILE A 1 209 ? -17.084 -6.654 11.584 1.00 92.62 209 ILE A O 1
ATOM 1626 N N . GLY A 1 210 ? -18.541 -6.765 9.878 1.00 92.56 210 GLY A N 1
ATOM 1627 C CA . GLY A 1 210 ? -17.694 -7.533 8.970 1.00 92.56 210 GLY A CA 1
ATOM 1628 C C . GLY A 1 210 ? -17.351 -6.711 7.734 1.00 92.56 210 GLY A C 1
ATOM 1629 O O . GLY A 1 210 ? -18.159 -5.907 7.279 1.00 92.56 210 GLY A O 1
ATOM 1630 N N . PHE A 1 211 ? -16.169 -6.941 7.181 1.00 92.69 211 PHE A N 1
ATOM 1631 C CA . PHE A 1 211 ? -15.695 -6.329 5.947 1.00 92.69 211 PHE A CA 1
ATOM 1632 C C . PHE A 1 211 ? -15.178 -7.407 5.005 1.00 92.69 211 PHE A C 1
ATOM 1634 O O . PHE A 1 211 ? -14.447 -8.309 5.426 1.00 92.69 211 PHE A O 1
ATOM 1641 N N . ARG A 1 212 ? -15.552 -7.298 3.734 1.00 91.25 212 ARG A N 1
ATOM 1642 C CA . ARG A 1 212 ? -14.979 -8.071 2.636 1.00 91.25 212 ARG A CA 1
ATOM 1643 C C . ARG A 1 212 ? -14.246 -7.093 1.729 1.00 91.25 212 ARG A C 1
ATOM 1645 O O . ARG A 1 212 ? -14.866 -6.192 1.177 1.00 91.25 212 ARG A O 1
ATOM 1652 N N . LEU A 1 213 ? -12.931 -7.245 1.621 1.00 88.88 213 LEU A N 1
ATOM 1653 C CA . LEU A 1 213 ? -12.143 -6.461 0.671 1.00 88.88 213 LEU A CA 1
ATOM 1654 C C . LEU A 1 213 ? -12.396 -6.999 -0.744 1.00 88.88 213 LEU A C 1
ATOM 1656 O O . LEU A 1 213 ? -12.573 -8.207 -0.902 1.00 88.88 213 LEU A O 1
ATOM 1660 N N . PHE A 1 214 ? -12.437 -6.125 -1.750 1.00 86.81 214 PHE A N 1
ATOM 1661 C CA . PHE A 1 214 ? -12.642 -6.545 -3.141 1.00 86.81 214 PHE A CA 1
ATOM 1662 C C . PHE A 1 214 ? -11.555 -7.539 -3.561 1.00 86.81 214 PHE A C 1
ATOM 1664 O O . PHE A 1 214 ? -10.408 -7.423 -3.117 1.00 86.81 214 PHE A O 1
ATOM 1671 N N . TYR A 1 215 ? -11.922 -8.546 -4.359 1.00 85.62 215 TYR A N 1
ATOM 1672 C CA . TYR A 1 215 ? -11.059 -9.665 -4.772 1.00 85.62 215 TYR A CA 1
ATOM 1673 C C . TYR A 1 215 ? -10.494 -10.548 -3.639 1.00 85.62 215 TYR A C 1
ATOM 1675 O O . TYR A 1 215 ? -9.868 -11.578 -3.911 1.00 85.62 215 TYR A O 1
ATOM 1683 N N . ALA A 1 216 ? -10.716 -10.206 -2.364 1.00 85.94 216 ALA A N 1
ATOM 1684 C CA . ALA A 1 216 ? -10.371 -11.051 -1.230 1.00 85.94 216 ALA A CA 1
ATOM 1685 C C . ALA A 1 216 ? -11.536 -11.994 -0.907 1.00 85.94 216 ALA A C 1
ATOM 1687 O O . ALA A 1 216 ? -12.691 -11.587 -0.774 1.00 85.94 216 ALA A O 1
ATOM 1688 N N . LYS A 1 217 ? -11.235 -13.284 -0.737 1.00 86.00 217 LYS A N 1
ATOM 1689 C CA . LYS A 1 217 ? -12.258 -14.286 -0.394 1.00 86.00 217 LYS A CA 1
ATOM 1690 C C . LYS A 1 217 ? -12.574 -14.286 1.096 1.00 86.00 217 LYS A C 1
ATOM 1692 O O . LYS A 1 217 ? -13.678 -14.651 1.499 1.00 86.00 217 LYS A O 1
ATOM 1697 N N . GLU A 1 218 ? -11.597 -13.920 1.918 1.00 90.31 218 GLU A N 1
ATOM 1698 C CA . GLU A 1 218 ? -11.713 -13.933 3.366 1.00 90.31 218 GLU A CA 1
ATOM 1699 C C . GLU A 1 218 ? -12.399 -12.672 3.902 1.00 90.31 218 GLU A C 1
ATOM 1701 O O . GLU A 1 218 ? -12.258 -11.568 3.380 1.00 90.31 218 GLU A O 1
ATOM 1706 N N . ILE A 1 219 ? -13.124 -12.842 5.007 1.00 92.19 219 ILE A N 1
ATOM 1707 C CA . ILE A 1 219 ? -13.820 -11.757 5.700 1.00 92.19 219 ILE A CA 1
ATOM 1708 C C . ILE A 1 219 ? -12.972 -11.312 6.893 1.00 92.19 219 ILE A C 1
ATOM 1710 O O . ILE A 1 219 ? -12.398 -12.134 7.617 1.00 92.19 219 ILE A O 1
ATOM 1714 N N . VAL A 1 220 ? -12.913 -10.004 7.139 1.00 93.94 220 VAL A N 1
ATOM 1715 C CA . VAL A 1 220 ? -12.346 -9.433 8.364 1.00 93.94 220 VAL A CA 1
ATOM 1716 C C . VAL A 1 220 ? -13.482 -8.973 9.257 1.00 93.94 220 VAL A C 1
ATOM 1718 O O . VAL A 1 220 ? -14.341 -8.204 8.850 1.00 93.94 220 VAL A O 1
ATOM 1721 N N . SER A 1 221 ? -13.511 -9.456 10.492 1.00 93.81 221 SER A N 1
ATOM 1722 C CA . SER A 1 221 ? -14.568 -9.139 11.452 1.00 93.81 221 SER A CA 1
ATOM 1723 C C . SER A 1 221 ? -14.020 -8.344 12.622 1.00 93.81 221 SER A C 1
ATOM 1725 O O . SER A 1 221 ? -13.005 -8.720 13.210 1.00 93.81 221 SER A O 1
ATOM 1727 N N . ILE A 1 222 ? -14.725 -7.278 12.985 1.00 93.62 222 ILE A N 1
ATOM 1728 C CA . ILE A 1 222 ? -14.407 -6.404 14.109 1.00 93.62 222 ILE A CA 1
ATOM 1729 C C . ILE A 1 222 ? -15.524 -6.522 15.141 1.00 93.62 222 ILE A C 1
ATOM 1731 O O . ILE A 1 222 ? -16.699 -6.345 14.828 1.00 93.62 222 ILE A O 1
ATOM 1735 N N . PHE A 1 223 ? -15.151 -6.799 16.385 1.00 92.19 223 PHE A N 1
ATOM 1736 C CA . PHE A 1 223 ? -16.051 -6.839 17.531 1.00 92.19 223 PHE A CA 1
ATOM 1737 C C . PHE A 1 223 ? -15.633 -5.784 18.539 1.00 92.19 223 PHE A C 1
ATOM 1739 O O . PHE A 1 223 ? -14.467 -5.721 18.934 1.00 92.19 223 PHE A O 1
ATOM 1746 N N . VAL A 1 224 ? -16.597 -4.998 18.998 1.00 91.31 224 VAL A N 1
ATOM 1747 C CA . VAL A 1 224 ? -16.391 -3.970 20.008 1.00 91.31 224 VAL A CA 1
ATOM 1748 C C . VAL A 1 224 ? -17.059 -4.392 21.304 1.00 91.31 224 VAL A C 1
ATOM 1750 O O . VAL A 1 224 ? -18.249 -4.698 21.350 1.00 91.31 224 VAL A O 1
ATOM 1753 N N . SER A 1 225 ? -16.284 -4.398 22.384 1.00 89.75 225 SER A N 1
ATOM 1754 C CA . SER A 1 225 ? -16.790 -4.583 23.737 1.00 89.75 225 SER A CA 1
ATOM 1755 C C . SER A 1 225 ? -16.666 -3.276 24.507 1.00 89.75 225 SER A C 1
ATOM 1757 O O . SER A 1 225 ? -15.608 -2.977 25.062 1.00 89.75 225 SER A O 1
ATOM 1759 N N . GLN A 1 226 ? -17.764 -2.521 24.575 1.00 85.06 226 GLN A N 1
ATOM 1760 C CA . GLN A 1 226 ? -17.841 -1.272 25.342 1.00 85.06 226 GLN A CA 1
ATOM 1761 C C . GLN A 1 226 ? -17.581 -1.491 26.839 1.00 85.06 226 GLN A C 1
ATOM 1763 O O . GLN A 1 226 ? -16.945 -0.677 27.484 1.00 85.06 226 GLN A O 1
ATOM 1768 N N . LYS A 1 227 ? -18.040 -2.616 27.407 1.00 83.50 227 LYS A N 1
ATOM 1769 C CA . LYS A 1 227 ? -17.866 -2.912 28.843 1.00 83.50 227 LYS A CA 1
ATOM 1770 C C . LYS A 1 227 ? -16.420 -3.221 29.221 1.00 83.50 227 LYS A C 1
ATOM 1772 O O . LYS A 1 227 ? -16.032 -3.018 30.364 1.00 83.50 227 LYS A O 1
ATOM 1777 N N . ALA A 1 228 ? -15.659 -3.790 28.288 1.00 83.00 228 ALA A N 1
ATOM 1778 C CA . ALA A 1 228 ? -14.274 -4.188 28.518 1.00 83.00 228 ALA A CA 1
ATOM 1779 C C . ALA A 1 228 ? -13.265 -3.204 27.906 1.00 83.00 228 ALA A C 1
ATOM 1781 O O . ALA A 1 228 ? -12.065 -3.408 28.081 1.00 83.00 228 ALA A O 1
ATOM 1782 N N . ASN A 1 229 ? -13.738 -2.189 27.174 1.00 88.69 229 ASN A N 1
ATOM 1783 C CA . ASN A 1 229 ? -12.930 -1.268 26.373 1.00 88.69 229 ASN A CA 1
ATOM 1784 C C . ASN A 1 229 ? -11.983 -2.004 25.413 1.00 88.69 229 ASN A C 1
ATOM 1786 O O . ASN A 1 229 ? -10.803 -1.675 25.300 1.00 88.69 229 ASN A O 1
ATOM 1790 N N . ARG A 1 230 ? -12.486 -3.052 24.743 1.00 89.88 230 ARG A N 1
ATOM 1791 C CA . ARG A 1 230 ? -11.675 -3.892 23.842 1.00 89.88 230 ARG A CA 1
ATOM 1792 C C . ARG A 1 230 ? -12.249 -3.948 22.439 1.00 89.88 230 ARG A C 1
ATOM 1794 O O . ARG A 1 230 ? -13.450 -4.149 22.269 1.00 89.88 230 ARG A O 1
ATOM 1801 N N . TYR A 1 231 ? -11.358 -3.884 21.461 1.00 92.12 231 TYR A N 1
ATOM 1802 C CA . TYR A 1 231 ? -11.621 -4.137 20.053 1.00 92.12 231 TYR A CA 1
ATOM 1803 C C . TYR A 1 231 ? -10.972 -5.463 19.672 1.00 92.12 231 TYR A C 1
ATOM 1805 O O . TYR A 1 231 ? -9.775 -5.662 19.878 1.00 92.12 231 TYR A O 1
ATOM 1813 N N . ARG A 1 232 ? -11.751 -6.394 19.131 1.00 91.56 232 ARG A N 1
ATOM 1814 C CA . ARG A 1 232 ? -11.247 -7.673 18.636 1.00 91.56 232 ARG A CA 1
ATOM 1815 C C . ARG A 1 232 ? -11.381 -7.714 17.127 1.00 91.56 232 ARG A C 1
ATOM 1817 O O . ARG A 1 232 ? -12.486 -7.588 16.619 1.00 91.56 232 ARG A O 1
ATOM 1824 N N . ILE A 1 233 ? -10.275 -7.944 16.439 1.00 93.69 233 ILE A N 1
ATOM 1825 C CA . ILE A 1 233 ? -10.216 -8.039 14.981 1.00 93.69 233 ILE A CA 1
ATOM 1826 C C . ILE A 1 233 ? -9.808 -9.465 14.637 1.00 93.69 233 ILE A C 1
ATOM 1828 O O . ILE A 1 233 ? -8.866 -9.997 15.230 1.00 93.69 233 ILE A O 1
ATOM 1832 N N . GLN A 1 234 ? -10.539 -10.114 13.737 1.00 92.75 234 GLN A N 1
ATOM 1833 C CA . GLN A 1 234 ? -10.246 -11.487 13.343 1.00 92.75 234 GLN A CA 1
ATOM 1834 C C . GLN A 1 234 ? -10.497 -11.748 11.862 1.00 92.75 234 GLN A C 1
ATOM 1836 O O . GLN A 1 234 ? -11.462 -11.241 11.296 1.00 92.75 234 GLN A O 1
ATOM 1841 N N . SER A 1 235 ? -9.636 -12.563 11.262 1.00 93.69 235 SER A N 1
ATOM 1842 C CA . SER A 1 235 ? -9.752 -13.052 9.888 1.00 93.69 235 SER A CA 1
ATOM 1843 C C . SER A 1 235 ? -8.914 -14.321 9.715 1.00 93.69 235 SER A C 1
ATOM 1845 O O . SER A 1 235 ? -8.110 -14.674 10.583 1.00 93.69 235 SER A O 1
ATOM 1847 N N . ASP A 1 236 ? -9.098 -15.010 8.597 1.00 91.06 236 ASP A N 1
ATOM 1848 C CA . ASP A 1 236 ? -8.271 -16.153 8.210 1.00 91.06 236 ASP A CA 1
ATOM 1849 C C . ASP A 1 236 ? -6.984 -15.716 7.489 1.00 91.06 236 ASP A C 1
ATOM 1851 O O . ASP A 1 236 ? -6.031 -16.489 7.418 1.00 91.06 236 ASP A O 1
ATOM 1855 N N . ASN A 1 237 ? -6.904 -14.447 7.067 1.00 88.88 237 ASN A N 1
ATOM 1856 C CA . ASN A 1 237 ? -5.719 -13.846 6.460 1.00 88.88 237 ASN A CA 1
ATOM 1857 C C . ASN A 1 237 ? -5.136 -12.726 7.360 1.00 88.88 237 ASN A C 1
ATOM 1859 O O . ASN A 1 237 ? -5.854 -11.784 7.727 1.00 88.88 237 ASN A O 1
ATOM 1863 N N . PRO A 1 238 ? -3.840 -12.788 7.735 1.00 88.31 238 PRO A N 1
ATOM 1864 C CA . PRO A 1 238 ? -3.222 -11.789 8.606 1.00 88.31 238 PRO A CA 1
ATOM 1865 C C . PRO A 1 238 ? -3.037 -10.426 7.924 1.00 88.31 238 PRO A C 1
ATOM 1867 O O . PRO A 1 238 ? -3.087 -9.404 8.608 1.00 88.31 238 PRO A O 1
ATOM 1870 N N . ASN A 1 239 ? -2.866 -10.387 6.600 1.00 88.38 239 ASN A N 1
ATOM 1871 C CA . ASN A 1 239 ? -2.650 -9.139 5.865 1.00 88.38 239 ASN A CA 1
ATOM 1872 C C . ASN A 1 239 ? -3.926 -8.287 5.853 1.00 88.38 239 ASN A C 1
ATOM 1874 O O . ASN A 1 239 ? -3.878 -7.088 6.110 1.00 88.38 239 ASN A O 1
ATOM 1878 N N . LEU A 1 240 ? -5.092 -8.917 5.686 1.00 89.94 240 LEU A N 1
ATOM 1879 C CA . LEU A 1 240 ? -6.376 -8.210 5.750 1.00 89.94 240 LEU A CA 1
ATOM 1880 C C . LEU A 1 240 ? -6.662 -7.692 7.173 1.00 89.94 240 LEU A C 1
ATOM 1882 O O . LEU A 1 240 ? -7.209 -6.604 7.350 1.00 89.94 240 LEU A O 1
ATOM 1886 N N . CYS A 1 241 ? -6.236 -8.430 8.212 1.00 90.06 241 CYS A N 1
ATOM 1887 C CA . CYS A 1 241 ? -6.284 -7.922 9.588 1.00 90.06 241 CYS A CA 1
ATOM 1888 C C . CYS A 1 241 ? -5.457 -6.641 9.745 1.00 90.06 241 CYS A C 1
ATOM 1890 O O . CYS A 1 241 ? -5.886 -5.733 10.451 1.00 90.06 241 CYS A O 1
ATOM 1892 N N . PHE A 1 242 ? -4.282 -6.565 9.115 1.00 89.56 242 PHE A N 1
ATOM 1893 C CA . PHE A 1 242 ? -3.400 -5.404 9.218 1.00 89.56 242 PHE A CA 1
ATOM 1894 C C . PHE A 1 242 ? -4.041 -4.136 8.643 1.00 89.56 242 PHE A C 1
ATOM 1896 O O . PHE A 1 242 ? -4.016 -3.102 9.316 1.00 89.56 242 PHE A O 1
ATOM 1903 N N . VAL A 1 243 ? -4.684 -4.230 7.473 1.00 91.12 243 VAL A N 1
ATOM 1904 C CA . VAL A 1 243 ? -5.441 -3.119 6.861 1.00 91.12 243 VAL A CA 1
ATOM 1905 C C . VAL A 1 243 ? -6.498 -2.589 7.832 1.00 91.12 243 VAL A C 1
ATOM 1907 O O . VAL A 1 243 ? -6.526 -1.406 8.155 1.00 91.12 243 VAL A O 1
ATOM 1910 N N . MET A 1 244 ? -7.309 -3.478 8.409 1.00 91.38 244 MET A N 1
ATOM 1911 C CA . MET A 1 244 ? -8.377 -3.050 9.318 1.00 91.38 244 MET A CA 1
ATOM 1912 C C . MET A 1 244 ? -7.862 -2.544 10.672 1.00 91.38 244 MET A C 1
ATOM 1914 O O . MET A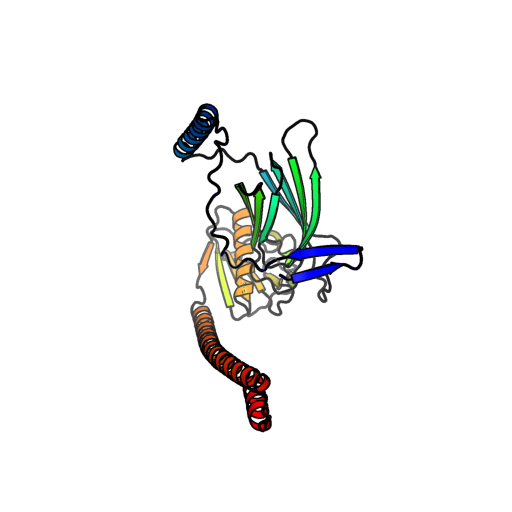 1 244 ? -8.465 -1.649 11.261 1.00 91.38 244 MET A O 1
ATOM 1918 N N . ILE A 1 245 ? -6.758 -3.096 11.190 1.00 91.00 245 ILE A N 1
ATOM 1919 C CA . ILE A 1 245 ? -6.122 -2.610 12.424 1.00 91.00 245 ILE A CA 1
ATOM 1920 C C . ILE A 1 245 ? -5.616 -1.183 12.227 1.00 91.00 245 ILE A C 1
ATOM 1922 O O . ILE A 1 245 ? -5.841 -0.333 13.083 1.00 91.00 245 ILE A O 1
ATOM 1926 N N . THR A 1 246 ? -4.912 -0.925 11.130 1.00 90.69 246 THR A N 1
ATOM 1927 C CA . THR A 1 246 ? -4.307 0.384 10.860 1.00 90.69 246 THR A CA 1
ATOM 1928 C C . THR A 1 246 ? -5.370 1.465 10.679 1.00 90.69 246 THR A C 1
ATOM 1930 O O . THR A 1 246 ? -5.280 2.500 11.341 1.00 90.69 246 THR A O 1
ATOM 1933 N N . GLU A 1 247 ? -6.427 1.168 9.927 1.00 90.19 247 GLU A N 1
ATOM 1934 C CA . GLU A 1 247 ? -7.588 2.047 9.778 1.00 90.19 247 GLU A CA 1
ATOM 1935 C C . GLU A 1 247 ? -8.273 2.329 11.129 1.00 90.19 247 GLU A C 1
ATOM 1937 O O . GLU A 1 247 ? -8.493 3.480 11.511 1.00 90.19 247 GLU A O 1
ATOM 1942 N N . LEU A 1 248 ? -8.558 1.284 11.915 1.00 90.56 248 LEU A N 1
ATOM 1943 C CA . LEU A 1 248 ? -9.203 1.426 13.223 1.00 90.56 248 LEU A CA 1
ATOM 1944 C C . LEU A 1 248 ? -8.349 2.248 14.200 1.00 90.56 248 LEU A C 1
ATOM 1946 O O . LEU A 1 248 ? -8.881 3.079 14.934 1.00 90.56 248 LEU A O 1
ATOM 1950 N N . LEU A 1 249 ? -7.027 2.059 14.202 1.00 90.44 249 LEU A N 1
ATOM 1951 C CA . LEU A 1 249 ? -6.113 2.846 15.032 1.00 90.44 249 LEU A CA 1
ATOM 1952 C C . LEU A 1 249 ? -6.117 4.326 14.638 1.00 90.44 249 LEU A C 1
ATOM 1954 O O . LEU A 1 249 ? -6.096 5.183 15.523 1.00 90.44 249 LEU A O 1
ATOM 1958 N N . GLU A 1 250 ? -6.134 4.642 13.342 1.00 89.81 250 GLU A N 1
ATOM 1959 C CA . GLU A 1 250 ? -6.172 6.030 12.882 1.00 89.81 250 GLU A CA 1
ATOM 1960 C C . GLU A 1 250 ? -7.502 6.707 13.233 1.00 89.81 250 GLU A C 1
ATOM 1962 O O . GLU A 1 250 ? -7.505 7.830 13.747 1.00 89.81 250 GLU A O 1
ATOM 1967 N N . ARG A 1 251 ? -8.629 6.008 13.059 1.00 89.94 251 ARG A N 1
ATOM 1968 C CA . ARG A 1 251 ? -9.954 6.523 13.432 1.00 89.94 251 ARG A CA 1
ATOM 1969 C C . ARG A 1 251 ? -10.095 6.747 14.935 1.00 89.94 251 ARG A C 1
ATOM 1971 O O . ARG A 1 251 ? -10.579 7.801 15.345 1.00 89.94 251 ARG A O 1
ATOM 1978 N N . ILE A 1 252 ? -9.622 5.811 15.766 1.00 89.12 252 ILE A N 1
ATOM 1979 C CA . ILE A 1 252 ? -9.646 5.990 17.227 1.00 89.12 252 ILE A CA 1
ATOM 1980 C C . ILE A 1 252 ? -8.801 7.194 17.633 1.00 89.12 252 ILE A C 1
ATOM 1982 O O . ILE A 1 252 ? -9.272 8.004 18.419 1.00 89.12 252 ILE A O 1
ATOM 1986 N N . LYS A 1 253 ? -7.600 7.369 17.070 1.00 89.25 253 LYS A N 1
ATOM 1987 C CA . LYS A 1 253 ? -6.759 8.537 17.376 1.00 89.25 253 LYS A CA 1
ATOM 1988 C C . LYS A 1 253 ? -7.406 9.863 16.971 1.00 89.25 253 LYS A C 1
ATOM 1990 O O . LYS A 1 253 ? -7.230 10.849 17.678 1.00 89.25 253 LYS A O 1
ATOM 1995 N N . LYS A 1 254 ? -8.146 9.897 15.856 1.00 88.88 254 LYS A N 1
ATOM 1996 C CA . LYS A 1 254 ? -8.878 11.095 15.405 1.00 88.88 254 LYS A CA 1
ATOM 1997 C C . LYS A 1 254 ? -10.029 11.458 16.350 1.00 88.88 254 LYS A C 1
ATOM 1999 O O . LYS A 1 254 ? -10.233 12.636 16.621 1.00 88.88 254 LYS A O 1
ATOM 2004 N N . LEU A 1 255 ? -10.768 10.466 16.850 1.00 87.75 255 LEU A N 1
ATOM 2005 C CA . LEU A 1 255 ? -11.933 10.677 17.723 1.00 87.75 255 LEU A CA 1
ATOM 2006 C C . LEU A 1 255 ? -11.562 10.831 19.208 1.00 87.75 255 LEU A C 1
ATOM 2008 O O . LEU A 1 255 ? -12.212 11.573 19.939 1.00 87.75 255 LEU A O 1
ATOM 2012 N N . GLN A 1 256 ? -10.527 10.123 19.655 1.00 87.88 256 GLN A N 1
ATOM 2013 C CA . GLN A 1 256 ? -10.047 10.063 21.033 1.00 87.88 256 GLN A CA 1
ATOM 2014 C C . GLN A 1 256 ? -8.510 10.185 21.045 1.00 87.88 256 GLN A C 1
ATOM 2016 O O . GLN A 1 256 ? -7.808 9.172 21.132 1.00 87.88 256 GLN A O 1
ATOM 2021 N N . PRO A 1 257 ? -7.953 11.408 20.969 1.00 85.38 257 PRO A N 1
ATOM 2022 C CA . PRO A 1 257 ? -6.503 11.609 20.894 1.00 85.38 257 PRO A CA 1
ATOM 2023 C C . PRO A 1 257 ? -5.756 11.137 22.153 1.00 85.38 257 PRO A C 1
ATOM 2025 O O . PRO A 1 257 ? -4.603 10.716 22.060 1.00 85.38 257 PRO A O 1
ATOM 2028 N N . ASP A 1 258 ? -6.419 11.139 23.313 1.00 86.88 258 ASP A N 1
ATOM 2029 C CA . ASP A 1 258 ? -5.835 10.722 24.595 1.00 86.88 258 ASP A CA 1
ATOM 2030 C C . ASP A 1 258 ? -5.871 9.198 24.829 1.00 86.88 258 ASP A C 1
ATOM 2032 O O . ASP A 1 258 ? -5.245 8.690 25.769 1.00 86.88 258 ASP A O 1
ATOM 2036 N N . ALA A 1 259 ? -6.571 8.440 23.977 1.00 84.06 259 ALA A N 1
ATOM 2037 C CA . ALA A 1 259 ? -6.726 7.000 24.145 1.00 84.06 259 ALA A CA 1
ATOM 2038 C C . ALA A 1 259 ? -5.404 6.257 23.899 1.00 84.06 259 ALA A C 1
ATOM 2040 O O . ALA A 1 259 ? -4.821 6.287 22.812 1.00 84.06 259 ALA A O 1
ATOM 2041 N N . LYS A 1 260 ? -4.942 5.505 24.905 1.00 85.25 260 LYS A N 1
ATOM 2042 C CA . LYS A 1 260 ? -3.780 4.619 24.769 1.00 85.25 260 LYS A CA 1
ATOM 2043 C C . LYS A 1 260 ? -4.247 3.211 24.447 1.00 85.25 260 LYS A C 1
ATOM 2045 O O . LYS A 1 260 ? -4.905 2.566 25.260 1.00 85.25 260 LYS A O 1
ATOM 2050 N N . ILE A 1 261 ? -3.846 2.722 23.279 1.00 86.75 261 ILE A N 1
ATOM 2051 C CA . ILE A 1 261 ? -4.217 1.396 22.791 1.00 86.75 261 ILE A CA 1
ATOM 2052 C C . ILE A 1 261 ? -3.077 0.418 23.074 1.00 86.75 261 ILE A C 1
ATOM 2054 O O . ILE A 1 261 ? -1.928 0.656 22.700 1.00 86.75 261 ILE A O 1
ATOM 2058 N N . ARG A 1 262 ? -3.390 -0.687 23.747 1.00 86.12 262 ARG A N 1
ATOM 2059 C CA . ARG A 1 262 ? -2.467 -1.787 24.045 1.00 86.12 262 ARG A CA 1
ATOM 2060 C C . ARG A 1 262 ? -2.932 -3.053 23.348 1.00 86.12 262 ARG A C 1
ATOM 2062 O O . ARG A 1 262 ? -4.124 -3.294 23.229 1.00 86.12 262 ARG A O 1
ATOM 2069 N N . THR A 1 263 ? -2.002 -3.889 22.911 1.00 82.88 263 THR A N 1
ATOM 2070 C CA . THR A 1 263 ? -2.335 -5.172 22.285 1.00 82.88 263 THR A CA 1
ATOM 2071 C C . THR A 1 263 ? -2.067 -6.308 23.259 1.00 82.88 263 THR A C 1
ATOM 2073 O O . THR A 1 263 ? -0.921 -6.500 23.672 1.00 82.88 263 THR A O 1
ATOM 2076 N N . ASN A 1 264 ? -3.091 -7.090 23.593 1.00 69.94 264 ASN A N 1
ATOM 2077 C CA . ASN A 1 264 ? -2.928 -8.245 24.471 1.00 69.94 264 ASN A CA 1
ATOM 2078 C C . ASN A 1 264 ? -2.696 -9.506 23.640 1.00 69.94 264 ASN A C 1
ATOM 2080 O O . ASN A 1 264 ? -3.636 -10.174 23.218 1.00 69.94 264 ASN A O 1
ATOM 2084 N N . GLY A 1 265 ? -1.413 -9.808 23.427 1.00 70.88 265 GLY A N 1
ATOM 2085 C CA . GLY A 1 265 ? -0.949 -11.019 22.759 1.00 70.88 265 GLY A CA 1
ATOM 2086 C C . GLY A 1 265 ? -1.053 -10.939 21.238 1.00 70.88 265 GLY A C 1
ATOM 2087 O O . GLY A 1 265 ? -2.131 -11.037 20.660 1.00 70.88 265 GLY A O 1
ATOM 2088 N N . VAL A 1 266 ? 0.096 -10.816 20.580 1.00 79.44 266 VAL A N 1
ATOM 2089 C CA . VAL A 1 266 ? 0.218 -11.064 19.140 1.00 79.44 266 VAL A CA 1
ATOM 2090 C C . VAL A 1 266 ? 0.434 -12.569 18.959 1.00 79.44 266 VAL A C 1
ATOM 2092 O O . VAL A 1 266 ? 1.282 -13.122 19.668 1.00 79.44 266 VAL A O 1
ATOM 2095 N N . PRO A 1 267 ? -0.285 -13.260 18.052 1.00 81.62 267 PRO A N 1
ATOM 2096 C CA . PRO A 1 267 ? -0.101 -14.689 17.803 1.00 81.62 267 PRO A CA 1
ATOM 2097 C C . PRO A 1 267 ? 1.222 -14.955 17.062 1.00 81.62 267 PRO A C 1
ATOM 2099 O O . PRO A 1 267 ? 1.244 -15.373 15.908 1.00 81.62 267 PRO A O 1
ATOM 2102 N N . MET A 1 268 ? 2.346 -14.711 17.742 1.00 83.62 268 MET A N 1
ATOM 2103 C CA . MET A 1 268 ? 3.705 -14.747 17.191 1.00 83.62 268 MET A CA 1
ATOM 2104 C C . MET A 1 268 ? 4.030 -16.093 16.539 1.00 83.62 268 MET A C 1
ATOM 2106 O O . MET A 1 268 ? 4.694 -16.141 15.513 1.00 83.62 268 MET A O 1
ATOM 2110 N N . GLN A 1 269 ? 3.509 -17.188 17.095 1.00 85.50 269 GLN A N 1
ATOM 2111 C CA . GLN A 1 269 ? 3.694 -18.533 16.546 1.00 85.50 269 GLN A CA 1
ATOM 2112 C C . GLN A 1 269 ? 3.162 -18.666 15.113 1.00 85.50 269 GLN A C 1
ATOM 2114 O O . GLN A 1 269 ? 3.797 -19.323 14.293 1.00 85.50 269 GLN A O 1
ATOM 2119 N N . LEU A 1 270 ? 2.032 -18.022 14.796 1.00 84.94 270 LEU A N 1
ATOM 2120 C CA . LEU A 1 270 ? 1.471 -18.051 13.445 1.00 84.94 270 LEU A CA 1
ATOM 2121 C C . LEU A 1 270 ? 2.350 -17.261 12.469 1.00 84.94 270 LEU A C 1
ATOM 2123 O O . LEU A 1 270 ? 2.585 -17.725 11.361 1.00 84.94 270 LEU A O 1
ATOM 2127 N N . PHE A 1 271 ? 2.895 -16.120 12.899 1.00 86.00 271 PHE A N 1
ATOM 2128 C CA . PHE A 1 271 ? 3.818 -15.328 12.080 1.00 86.00 271 PHE A CA 1
ATOM 2129 C C . PHE A 1 271 ? 5.146 -16.045 11.836 1.00 86.00 271 PHE A C 1
ATOM 2131 O O . PHE A 1 271 ? 5.641 -16.050 10.714 1.00 86.00 271 PHE A O 1
ATOM 2138 N N . LEU A 1 272 ? 5.705 -16.700 12.858 1.00 89.56 272 LEU A N 1
ATOM 2139 C CA . LEU A 1 272 ? 6.924 -17.497 12.710 1.00 89.56 272 LEU A CA 1
ATOM 2140 C C . LEU A 1 272 ? 6.735 -18.643 11.714 1.00 89.56 272 LEU A C 1
ATOM 2142 O O . LEU A 1 272 ? 7.649 -18.923 10.942 1.00 89.56 272 LEU A O 1
ATOM 2146 N N . LYS A 1 273 ? 5.551 -19.269 11.697 1.00 89.44 273 LYS A N 1
ATOM 2147 C CA . LYS A 1 273 ? 5.210 -20.270 10.684 1.00 89.44 273 LYS A CA 1
ATOM 2148 C C . LYS A 1 273 ? 5.219 -19.659 9.280 1.00 89.44 273 LYS A C 1
ATOM 2150 O O . LYS A 1 273 ? 5.901 -20.184 8.414 1.00 89.44 273 LYS A O 1
ATOM 2155 N N . THR A 1 274 ? 4.553 -18.522 9.076 1.00 87.25 274 THR A N 1
ATOM 2156 C CA . THR A 1 274 ? 4.539 -17.835 7.772 1.00 87.25 274 THR A CA 1
ATOM 2157 C C . THR A 1 274 ? 5.943 -17.435 7.304 1.00 87.25 274 THR A C 1
ATOM 2159 O O . THR A 1 274 ? 6.261 -17.578 6.128 1.00 87.25 274 THR A O 1
ATOM 2162 N N . ILE A 1 275 ? 6.809 -16.982 8.217 1.00 92.25 275 ILE A N 1
ATOM 2163 C CA . ILE A 1 275 ? 8.214 -16.675 7.905 1.00 92.25 275 ILE A CA 1
ATOM 2164 C C . ILE A 1 275 ? 8.975 -17.948 7.512 1.00 92.25 275 ILE A C 1
ATOM 2166 O O . ILE A 1 275 ? 9.747 -17.926 6.558 1.00 92.25 275 ILE A O 1
ATOM 2170 N N . ALA A 1 276 ? 8.765 -19.059 8.222 1.00 94.00 276 ALA A N 1
ATOM 2171 C CA . ALA A 1 276 ? 9.393 -20.334 7.886 1.00 94.00 276 ALA A CA 1
ATOM 2172 C C . ALA A 1 276 ? 8.955 -20.837 6.500 1.00 94.00 276 ALA A C 1
ATOM 2174 O O . ALA A 1 276 ? 9.812 -21.224 5.705 1.00 94.00 276 ALA A O 1
ATOM 2175 N N . ASP A 1 277 ? 7.657 -20.753 6.198 1.00 92.75 277 ASP A N 1
ATOM 2176 C CA . ASP A 1 277 ? 7.092 -21.115 4.896 1.00 92.75 277 ASP A CA 1
ATOM 2177 C C . ASP A 1 277 ? 7.694 -20.233 3.778 1.00 92.75 277 ASP A C 1
ATOM 2179 O O . ASP A 1 277 ? 8.112 -20.739 2.736 1.00 92.75 277 ASP A O 1
ATOM 2183 N N . TYR A 1 278 ? 7.830 -18.920 4.011 1.00 94.31 278 TYR A N 1
ATOM 2184 C CA . TYR A 1 278 ? 8.492 -17.999 3.077 1.00 94.31 278 TYR A CA 1
ATOM 2185 C C . TYR A 1 278 ? 9.956 -18.386 2.821 1.00 94.31 278 TYR A C 1
ATOM 2187 O O . TYR A 1 278 ? 10.381 -18.463 1.670 1.00 94.31 278 TYR A O 1
ATOM 2195 N N . LEU A 1 279 ? 10.720 -18.687 3.876 1.00 96.19 279 LEU A N 1
ATOM 2196 C CA . LEU A 1 279 ? 12.123 -19.096 3.753 1.00 96.19 279 LEU A CA 1
ATOM 2197 C C . LEU A 1 279 ? 12.282 -20.408 2.971 1.00 96.19 279 LEU A C 1
ATOM 2199 O O . LEU A 1 279 ? 13.294 -20.611 2.299 1.00 96.19 279 LEU A O 1
ATOM 2203 N N . GLU A 1 280 ? 11.315 -21.320 3.059 1.00 96.25 280 GLU A N 1
ATOM 2204 C CA . GLU A 1 280 ? 11.309 -22.550 2.265 1.00 96.25 280 GLU A CA 1
ATOM 2205 C C . GLU A 1 280 ? 11.081 -22.258 0.776 1.00 96.25 280 GLU A C 1
ATOM 2207 O O . GLU A 1 280 ? 11.825 -22.757 -0.075 1.00 96.25 280 GLU A O 1
ATOM 2212 N N . VAL A 1 281 ? 10.114 -21.392 0.459 1.00 96.62 281 VAL A N 1
ATOM 2213 C CA . VAL A 1 281 ? 9.852 -20.944 -0.918 1.00 96.62 281 VAL A CA 1
ATOM 2214 C C . VAL A 1 281 ? 11.051 -20.187 -1.490 1.00 96.62 281 VAL A C 1
ATOM 2216 O O . VAL A 1 281 ? 11.437 -20.432 -2.632 1.00 96.62 281 VAL A O 1
ATOM 2219 N N . GLU A 1 282 ? 11.690 -19.322 -0.705 1.00 96.38 282 GLU A N 1
ATOM 2220 C CA . GLU A 1 282 ? 12.875 -18.571 -1.123 1.00 96.38 282 GLU A CA 1
ATOM 2221 C C . GLU A 1 282 ? 14.054 -19.499 -1.445 1.00 96.38 282 GLU A C 1
ATOM 2223 O O . GLU A 1 282 ? 14.677 -19.369 -2.500 1.00 96.38 282 GLU A O 1
ATOM 2228 N N . LYS A 1 283 ? 14.304 -20.517 -0.611 1.00 96.75 283 LYS A N 1
ATOM 2229 C CA . LYS A 1 283 ? 15.310 -21.551 -0.906 1.00 96.75 283 LYS A CA 1
ATOM 2230 C C . LYS A 1 283 ? 15.000 -22.307 -2.196 1.00 96.75 283 LYS A C 1
ATOM 2232 O O . LYS A 1 283 ? 15.917 -22.608 -2.964 1.00 96.75 283 LYS A O 1
ATOM 2237 N N . ARG A 1 284 ? 13.724 -22.620 -2.449 1.00 96.56 284 ARG A N 1
ATOM 2238 C CA . ARG A 1 284 ? 13.307 -23.274 -3.697 1.00 96.56 284 ARG A CA 1
ATOM 2239 C C . ARG A 1 284 ? 13.552 -22.366 -4.901 1.00 96.56 284 ARG A C 1
ATOM 2241 O O . ARG A 1 284 ? 14.151 -22.820 -5.874 1.00 96.56 284 ARG A O 1
ATOM 2248 N N . ARG A 1 285 ? 13.196 -21.080 -4.794 1.00 96.94 285 ARG A N 1
ATOM 2249 C CA . ARG A 1 285 ? 13.464 -20.052 -5.812 1.00 96.94 285 ARG A CA 1
ATOM 2250 C C . ARG A 1 285 ? 14.952 -19.979 -6.147 1.00 96.94 285 ARG A C 1
ATOM 2252 O O . ARG A 1 285 ? 15.305 -19.970 -7.318 1.00 96.94 285 ARG A O 1
ATOM 2259 N N . GLU A 1 286 ? 15.835 -19.977 -5.149 1.00 96.88 286 GLU A N 1
ATOM 2260 C CA . GLU A 1 286 ? 17.285 -19.954 -5.382 1.00 96.88 286 GLU A CA 1
ATOM 2261 C C . GLU A 1 286 ? 17.803 -21.203 -6.114 1.00 96.88 286 GLU A C 1
ATOM 2263 O O . GLU A 1 286 ? 18.713 -21.112 -6.945 1.00 96.88 286 GLU A O 1
ATOM 2268 N N . LEU A 1 287 ? 17.259 -22.384 -5.803 1.00 96.25 287 LEU A N 1
ATOM 2269 C CA . LEU A 1 287 ? 17.634 -23.634 -6.466 1.00 96.25 287 LEU A CA 1
ATOM 2270 C C . LEU A 1 287 ? 17.166 -23.655 -7.928 1.00 96.25 287 LEU A C 1
ATOM 2272 O O . LEU A 1 287 ? 17.936 -24.015 -8.825 1.00 96.25 287 LEU A O 1
ATOM 2276 N N . GLU A 1 288 ? 15.922 -23.244 -8.163 1.00 95.56 288 GLU A N 1
ATOM 2277 C CA . GLU A 1 288 ? 15.347 -23.086 -9.499 1.00 95.56 288 GLU A CA 1
ATOM 2278 C C . GLU A 1 288 ? 16.145 -22.044 -10.298 1.00 95.56 288 GLU A C 1
ATOM 2280 O O . GLU A 1 288 ? 16.572 -22.325 -11.415 1.00 95.56 288 GLU A O 1
ATOM 2285 N N . GLU A 1 289 ? 16.491 -20.902 -9.698 1.00 96.12 289 GLU A N 1
ATOM 2286 C CA . GLU A 1 289 ? 17.301 -19.853 -10.328 1.00 96.12 289 GLU A CA 1
ATOM 2287 C C . GLU A 1 289 ? 18.696 -20.362 -10.734 1.00 96.12 289 GLU A C 1
ATOM 2289 O O . GLU A 1 289 ? 19.171 -20.076 -11.836 1.00 96.12 289 GLU A O 1
ATOM 2294 N N . LYS A 1 290 ? 19.366 -21.158 -9.887 1.00 95.88 290 LYS A N 1
ATOM 2295 C CA . LYS A 1 290 ? 20.647 -21.805 -10.239 1.00 95.88 290 LYS A CA 1
ATOM 2296 C C . LYS A 1 290 ? 20.492 -22.776 -11.409 1.00 95.88 290 LYS A C 1
ATOM 2298 O O . LYS A 1 290 ? 21.372 -22.842 -12.269 1.00 95.88 290 LYS A O 1
ATOM 2303 N N . THR A 1 291 ? 19.385 -23.511 -11.444 1.00 93.94 291 THR A N 1
ATOM 2304 C CA . THR A 1 291 ? 19.081 -24.466 -12.515 1.00 93.94 291 THR A CA 1
ATOM 2305 C C . THR A 1 291 ? 18.845 -23.737 -13.833 1.00 93.94 291 THR A C 1
ATOM 2307 O O . THR A 1 291 ? 19.512 -24.052 -14.817 1.00 93.94 291 THR A O 1
ATOM 2310 N N . VAL A 1 292 ? 18.017 -22.689 -13.825 1.00 93.38 292 VAL A N 1
ATOM 2311 C CA . VAL A 1 292 ? 17.770 -21.823 -14.986 1.00 93.38 292 VAL A CA 1
ATOM 2312 C C . VAL A 1 292 ? 19.069 -21.179 -15.464 1.00 93.38 292 VAL A C 1
ATOM 2314 O O . VAL A 1 292 ? 19.373 -21.227 -16.648 1.00 93.38 292 VAL A O 1
ATOM 2317 N N . LYS A 1 293 ? 19.911 -20.649 -14.566 1.00 94.50 293 LYS A N 1
ATOM 2318 C CA . LYS A 1 293 ? 21.223 -20.094 -14.951 1.00 94.50 293 LYS A CA 1
ATOM 2319 C C . LYS A 1 293 ? 22.103 -21.128 -15.655 1.00 94.50 293 LYS A C 1
ATOM 2321 O O . LYS A 1 293 ? 22.718 -20.807 -16.671 1.00 94.50 293 LYS A O 1
ATOM 2326 N N . ARG A 1 294 ? 22.161 -22.362 -15.144 1.00 92.94 294 ARG A N 1
ATOM 2327 C CA . ARG A 1 294 ? 22.919 -23.456 -15.771 1.00 92.94 294 ARG A CA 1
ATOM 2328 C C . ARG A 1 294 ? 22.373 -23.789 -17.162 1.00 92.94 294 ARG A C 1
ATOM 2330 O O . ARG A 1 294 ? 23.167 -23.890 -18.096 1.00 92.94 294 ARG A O 1
ATOM 2337 N N . LEU A 1 295 ? 21.054 -23.929 -17.297 1.00 89.75 295 LEU A N 1
ATOM 2338 C CA . LEU A 1 295 ? 20.390 -24.227 -18.570 1.00 89.75 295 LEU A CA 1
ATOM 2339 C C . LEU A 1 295 ? 20.588 -23.096 -19.586 1.00 89.75 295 LEU A C 1
ATOM 2341 O O . LEU A 1 295 ? 20.982 -23.360 -20.715 1.00 89.75 295 LEU A O 1
ATOM 2345 N N . SER A 1 296 ? 20.471 -21.833 -19.172 1.00 91.25 296 SER A N 1
ATOM 2346 C CA . SER A 1 296 ? 20.737 -20.667 -20.026 1.00 91.25 296 SER A CA 1
ATOM 2347 C C . SER A 1 296 ? 22.174 -20.637 -20.554 1.00 91.25 296 SER A C 1
ATOM 2349 O O . SER A 1 296 ? 22.410 -20.295 -21.714 1.00 91.25 296 SER A O 1
ATOM 2351 N N . VAL A 1 297 ? 23.158 -21.019 -19.729 1.00 92.31 297 VAL A N 1
ATOM 2352 C CA . VAL A 1 297 ? 24.551 -21.154 -20.183 1.00 92.31 297 VAL A CA 1
ATOM 2353 C C . VAL A 1 297 ? 24.678 -22.295 -21.188 1.00 92.31 297 VAL A C 1
ATOM 2355 O O . VAL A 1 297 ? 25.329 -22.109 -22.215 1.00 92.31 297 VAL A O 1
ATOM 2358 N N . GLN A 1 298 ? 24.064 -23.452 -20.930 1.00 88.25 298 GLN A N 1
ATOM 2359 C CA . GLN A 1 298 ? 24.072 -24.574 -21.871 1.00 88.25 298 GLN A CA 1
ATOM 2360 C C . GLN A 1 298 ? 23.437 -24.183 -23.207 1.00 88.25 298 GLN A C 1
ATOM 2362 O O . GLN A 1 298 ? 24.077 -24.367 -24.239 1.00 88.25 298 GLN A O 1
ATOM 2367 N N . MET A 1 299 ? 22.263 -23.548 -23.190 1.00 88.06 299 MET A N 1
ATOM 2368 C CA . MET A 1 299 ? 21.575 -23.069 -24.389 1.00 88.06 299 MET A CA 1
ATOM 2369 C C . MET A 1 299 ? 22.469 -22.134 -25.204 1.00 88.06 299 MET A C 1
ATOM 2371 O O . MET A 1 299 ? 22.677 -22.366 -26.390 1.00 88.06 299 MET A O 1
ATOM 2375 N N . ARG A 1 300 ? 23.122 -21.161 -24.555 1.00 90.56 300 ARG A N 1
ATOM 2376 C CA . ARG A 1 300 ? 24.064 -20.256 -25.232 1.00 90.56 300 ARG A CA 1
ATOM 2377 C C . ARG A 1 300 ? 25.234 -21.001 -25.887 1.00 90.56 300 ARG A C 1
ATOM 2379 O O . ARG A 1 300 ? 25.676 -20.618 -26.967 1.00 90.56 300 ARG A O 1
ATOM 2386 N N . HIS A 1 301 ? 25.755 -22.060 -25.265 1.00 87.94 301 HIS A N 1
ATOM 2387 C CA . HIS A 1 301 ? 26.805 -22.882 -25.880 1.00 87.94 301 HIS A CA 1
ATOM 2388 C C . HIS A 1 301 ? 26.284 -23.664 -27.087 1.00 87.94 301 HIS A C 1
ATOM 2390 O O . HIS A 1 301 ? 26.966 -23.721 -28.110 1.00 87.94 301 HIS A O 1
ATOM 2396 N N . VAL A 1 302 ? 25.080 -24.232 -26.994 1.00 85.88 302 VAL A N 1
ATOM 2397 C CA . VAL A 1 302 ? 24.436 -24.929 -28.115 1.00 85.88 302 VAL A CA 1
ATOM 2398 C C . VAL A 1 302 ? 24.183 -23.968 -29.281 1.00 85.88 302 VAL A C 1
ATOM 2400 O O . VAL A 1 302 ? 24.516 -24.300 -30.417 1.00 85.88 302 VAL A O 1
ATOM 2403 N N . GLU A 1 303 ? 23.691 -22.759 -29.007 1.00 85.06 303 GLU A N 1
ATOM 2404 C CA . GLU A 1 303 ? 23.508 -21.691 -29.998 1.00 85.06 303 GLU A CA 1
ATOM 2405 C C . GLU A 1 303 ? 24.833 -21.286 -30.656 1.00 85.06 303 GLU A C 1
ATOM 2407 O O . GLU A 1 303 ? 24.907 -21.186 -31.880 1.00 85.06 303 GLU A O 1
ATOM 2412 N N . MET A 1 304 ? 25.912 -21.115 -29.880 1.00 86.25 304 MET A N 1
ATOM 2413 C CA . MET A 1 304 ? 27.242 -20.830 -30.436 1.00 86.25 304 MET A CA 1
ATOM 2414 C C . MET A 1 304 ? 27.731 -21.947 -31.365 1.00 86.25 304 MET A C 1
ATOM 2416 O O . MET A 1 304 ? 28.236 -21.661 -32.451 1.00 86.25 304 MET A O 1
ATOM 2420 N N . ILE A 1 305 ? 27.569 -23.214 -30.967 1.00 83.56 305 ILE A N 1
ATOM 2421 C CA . ILE A 1 305 ? 27.947 -24.370 -31.794 1.00 83.56 305 ILE A CA 1
ATOM 2422 C C . ILE A 1 305 ? 27.106 -24.409 -33.077 1.00 83.56 305 ILE A C 1
ATOM 2424 O O . ILE A 1 305 ? 27.646 -24.665 -34.155 1.00 83.56 305 ILE A O 1
ATOM 2428 N N . LEU A 1 306 ? 25.802 -24.132 -32.985 1.00 82.12 306 LEU A N 1
ATOM 2429 C CA . LEU A 1 306 ? 24.912 -24.054 -34.142 1.00 82.12 306 LEU A CA 1
ATOM 2430 C C . LEU A 1 306 ? 25.368 -22.959 -35.116 1.00 82.12 306 LEU A C 1
ATOM 2432 O O . LEU A 1 306 ? 25.534 -23.236 -36.301 1.00 82.12 306 LEU A O 1
ATOM 2436 N N . LEU A 1 307 ? 25.633 -21.745 -34.624 1.00 84.06 307 LEU A N 1
ATOM 2437 C CA . LEU A 1 307 ? 26.098 -20.621 -35.444 1.00 84.06 307 LEU A CA 1
ATOM 2438 C C . LEU A 1 307 ? 27.445 -20.910 -36.118 1.00 84.06 307 LEU A C 1
ATOM 2440 O O . LEU A 1 307 ? 27.627 -20.596 -37.293 1.00 84.06 307 LEU A O 1
ATOM 2444 N N . GLN A 1 308 ? 28.382 -21.537 -35.402 1.00 82.62 308 GLN A N 1
ATOM 2445 C CA . GLN A 1 308 ? 29.668 -21.948 -35.973 1.00 82.62 308 GLN A CA 1
ATOM 2446 C C . GLN A 1 308 ? 29.494 -22.965 -37.104 1.00 82.62 308 GLN A C 1
ATOM 2448 O O . GLN A 1 308 ? 30.169 -22.852 -38.126 1.00 82.62 308 GLN A O 1
ATOM 2453 N N . LYS A 1 309 ? 28.571 -23.923 -36.955 1.00 75.88 309 LYS A N 1
ATOM 2454 C CA . LYS A 1 309 ? 28.278 -24.907 -38.005 1.00 75.88 309 LYS A CA 1
ATOM 2455 C C . LYS A 1 309 ? 27.506 -24.330 -39.187 1.00 75.88 309 LYS A C 1
ATOM 2457 O O . LYS A 1 309 ? 27.774 -24.722 -40.312 1.00 75.88 309 LYS A O 1
ATOM 2462 N N . LEU A 1 310 ? 26.598 -23.380 -38.965 1.00 76.69 310 LEU A N 1
ATOM 2463 C CA . LEU A 1 310 ? 25.927 -22.660 -40.056 1.00 76.69 310 LEU A CA 1
ATOM 2464 C C . LEU A 1 310 ? 26.913 -21.829 -40.890 1.00 76.69 310 LEU A C 1
ATOM 2466 O O . LEU A 1 310 ? 26.671 -21.582 -42.065 1.00 76.69 310 LEU A O 1
ATOM 2470 N N . LYS A 1 311 ? 28.029 -21.402 -40.287 1.00 78.25 311 LYS A N 1
ATOM 2471 C CA . LYS A 1 311 ? 29.087 -20.646 -40.962 1.00 78.25 311 LYS A CA 1
ATOM 2472 C C . LYS A 1 311 ? 30.071 -21.529 -41.747 1.00 78.25 311 LYS A C 1
ATOM 2474 O O . LYS A 1 311 ? 30.800 -21.003 -42.583 1.00 78.25 311 LYS A O 1
ATOM 2479 N N . SER A 1 312 ? 30.145 -22.835 -41.476 1.00 74.56 312 SER A N 1
ATOM 2480 C CA . SER A 1 312 ? 31.056 -23.740 -42.191 1.00 74.56 312 SER A CA 1
ATOM 2481 C C . SER A 1 312 ? 30.467 -24.196 -43.528 1.00 74.56 312 SER A C 1
ATOM 2483 O O . SER A 1 312 ? 29.321 -24.619 -43.573 1.00 74.56 312 SER A O 1
ATOM 2485 N N . GLU A 1 313 ? 31.268 -24.180 -44.598 1.00 63.81 313 GLU A N 1
ATOM 2486 C CA . GLU A 1 313 ? 30.849 -24.574 -45.959 1.00 63.81 313 GLU A CA 1
ATOM 2487 C C . GLU A 1 313 ? 30.582 -26.085 -46.130 1.00 63.81 313 GLU A C 1
ATOM 2489 O O . GLU A 1 313 ? 30.023 -26.508 -47.139 1.00 63.81 313 GLU A O 1
ATOM 2494 N N . HIS A 1 314 ? 30.970 -26.919 -45.159 1.00 64.06 314 HIS A N 1
ATOM 2495 C CA . HIS A 1 314 ? 30.698 -28.357 -45.174 1.00 64.06 314 HIS A CA 1
ATOM 2496 C C . HIS A 1 314 ? 29.443 -28.698 -44.376 1.00 64.06 314 HIS A C 1
ATOM 2498 O O . HIS A 1 314 ? 29.376 -28.347 -43.204 1.00 64.06 314 HIS A O 1
ATOM 2504 N N . GLU A 1 315 ? 28.514 -29.448 -44.980 1.00 61.84 315 GLU A N 1
ATOM 2505 C CA . GLU A 1 315 ? 27.319 -30.012 -44.337 1.00 61.84 315 GLU A CA 1
ATOM 2506 C C . GLU A 1 315 ? 27.662 -31.266 -43.507 1.00 61.84 315 GLU A C 1
ATOM 2508 O O . GLU A 1 315 ? 27.926 -32.329 -44.075 1.00 61.84 315 GLU A O 1
ATOM 2513 N N . PRO A 1 316 ? 27.631 -31.221 -42.161 1.00 59.50 316 PRO A N 1
ATOM 2514 C CA . PRO A 1 316 ? 27.674 -32.412 -41.327 1.00 59.50 316 PRO A CA 1
ATOM 2515 C C . PRO A 1 316 ? 26.239 -32.771 -40.880 1.00 59.50 316 PRO A C 1
ATOM 2517 O O . PRO A 1 316 ? 25.321 -31.956 -41.001 1.00 59.50 316 PRO A O 1
ATOM 2520 N N . PRO A 1 317 ? 26.001 -33.958 -40.292 1.00 61.16 317 PRO A N 1
ATOM 2521 C CA . PRO A 1 317 ? 24.660 -34.365 -39.874 1.00 61.16 317 PRO A CA 1
ATOM 2522 C C . PRO A 1 317 ? 24.116 -33.444 -38.763 1.00 61.16 317 PRO A C 1
ATOM 2524 O O . PRO A 1 317 ? 24.515 -33.528 -37.598 1.00 61.16 317 PRO A O 1
ATOM 2527 N N . ALA A 1 318 ? 23.182 -32.558 -39.125 1.00 64.44 318 ALA A N 1
ATOM 2528 C CA . ALA A 1 318 ? 22.512 -31.598 -38.236 1.00 64.44 318 ALA A CA 1
ATOM 2529 C C . ALA A 1 318 ? 21.626 -32.264 -37.160 1.00 64.44 318 ALA A C 1
ATOM 2531 O O . ALA A 1 318 ? 21.196 -31.623 -36.200 1.00 64.44 318 ALA A O 1
ATOM 2532 N N . THR A 1 319 ? 21.382 -33.569 -37.285 1.00 70.06 319 THR A N 1
ATOM 2533 C CA . THR A 1 319 ? 20.468 -34.353 -36.450 1.00 70.06 319 THR A CA 1
ATOM 2534 C C . THR A 1 319 ? 20.848 -34.326 -34.968 1.00 70.06 319 THR A C 1
ATOM 2536 O O . THR A 1 319 ? 19.981 -34.150 -34.119 1.00 70.06 319 THR A O 1
ATOM 2539 N N . HIS A 1 320 ? 22.140 -34.430 -34.637 1.00 75.69 320 HIS A N 1
ATOM 2540 C CA . HIS A 1 320 ? 22.594 -34.469 -33.240 1.00 75.69 320 HIS A CA 1
ATOM 2541 C C . HIS A 1 320 ? 22.439 -33.129 -32.513 1.00 75.69 320 HIS A C 1
ATOM 2543 O O . HIS A 1 320 ? 22.135 -33.107 -31.324 1.00 75.69 320 HIS A O 1
ATOM 2549 N N . ILE A 1 321 ? 22.614 -32.012 -33.222 1.00 75.12 321 ILE A N 1
ATOM 2550 C CA . ILE A 1 321 ? 22.456 -30.676 -32.633 1.00 75.12 321 ILE A CA 1
ATOM 2551 C C . ILE A 1 321 ? 20.984 -30.327 -32.481 1.00 75.12 321 ILE A C 1
ATOM 2553 O O . ILE A 1 321 ? 20.607 -29.791 -31.449 1.00 75.12 321 ILE A O 1
ATOM 2557 N N . ASN A 1 322 ? 20.139 -30.705 -33.441 1.00 77.62 322 ASN A N 1
ATOM 2558 C CA . ASN A 1 322 ? 18.696 -30.514 -33.314 1.00 77.62 322 ASN A CA 1
ATOM 2559 C C . ASN A 1 322 ? 18.117 -31.293 -32.123 1.00 77.62 322 ASN A C 1
ATOM 2561 O O . ASN A 1 322 ? 17.238 -30.787 -31.431 1.00 77.62 322 ASN A O 1
ATOM 2565 N N . VAL A 1 323 ? 18.624 -32.497 -31.835 1.00 82.00 323 VAL A N 1
ATOM 2566 C CA . VAL A 1 323 ? 18.250 -33.242 -30.618 1.00 82.00 323 VAL A CA 1
ATOM 2567 C C . VAL A 1 323 ? 18.705 -32.503 -29.357 1.00 82.00 323 VAL A C 1
ATOM 2569 O O . VAL A 1 323 ? 17.926 -32.386 -28.416 1.00 82.00 323 VAL A O 1
ATOM 2572 N N . LEU A 1 324 ? 19.927 -31.964 -29.352 1.00 80.19 324 LEU A N 1
ATOM 2573 C CA . LEU A 1 324 ? 20.476 -31.221 -28.216 1.00 80.19 324 LEU A CA 1
ATOM 2574 C C . LEU A 1 324 ? 19.695 -29.921 -27.944 1.00 80.19 324 LEU A C 1
ATOM 2576 O O . LEU A 1 324 ? 19.335 -29.662 -26.804 1.00 80.19 324 LEU A O 1
ATOM 2580 N N . ILE A 1 325 ? 19.357 -29.158 -28.989 1.00 82.81 325 ILE A N 1
ATOM 2581 C CA . ILE A 1 325 ? 18.528 -27.942 -28.903 1.00 82.81 325 ILE A CA 1
ATOM 2582 C C . ILE A 1 325 ? 17.149 -28.277 -28.344 1.00 82.81 325 ILE A C 1
ATOM 2584 O O . ILE A 1 325 ? 16.697 -27.642 -27.399 1.00 82.81 325 ILE A O 1
ATOM 2588 N N . ASN A 1 326 ? 16.486 -29.295 -28.899 1.00 83.62 326 ASN A N 1
ATOM 2589 C CA . ASN A 1 326 ? 15.150 -29.682 -28.452 1.00 83.62 326 ASN A CA 1
ATOM 2590 C C . ASN A 1 326 ? 15.137 -30.191 -27.006 1.00 83.62 326 ASN A C 1
ATOM 2592 O O . ASN A 1 326 ? 14.128 -30.038 -26.327 1.00 83.62 326 ASN A O 1
ATOM 2596 N N . HIS A 1 327 ? 16.228 -30.803 -26.542 1.00 84.50 327 HIS A N 1
ATOM 2597 C CA . HIS A 1 327 ? 16.373 -31.206 -25.148 1.00 84.50 327 HIS A CA 1
ATOM 2598 C C . HIS A 1 327 ? 16.550 -29.986 -24.240 1.00 84.50 327 HIS A C 1
ATOM 2600 O O . HIS A 1 327 ? 15.773 -29.808 -23.314 1.00 84.50 327 HIS A O 1
ATOM 2606 N N . THR A 1 328 ? 17.524 -29.117 -24.530 1.00 82.50 328 THR A N 1
ATOM 2607 C CA . THR A 1 328 ? 17.832 -27.945 -23.692 1.00 82.50 328 THR A CA 1
ATOM 2608 C C . THR A 1 328 ? 16.727 -26.885 -23.708 1.00 82.50 328 THR A C 1
ATOM 2610 O O . THR A 1 328 ? 16.589 -26.160 -22.738 1.00 82.50 328 THR A O 1
ATOM 2613 N N . TYR A 1 329 ? 15.931 -26.793 -24.777 1.00 83.62 329 TYR A N 1
ATOM 2614 C CA . TYR A 1 32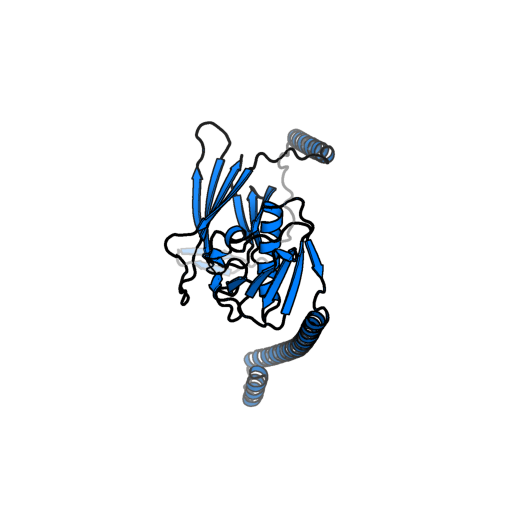9 ? 14.794 -25.868 -24.864 1.00 83.62 329 TYR A CA 1
ATOM 2615 C C . TYR A 1 329 ? 13.550 -26.347 -24.095 1.00 83.62 329 TYR A C 1
ATOM 2617 O O . TYR A 1 329 ? 12.684 -25.544 -23.761 1.00 83.62 329 TYR A O 1
ATOM 2625 N N . ARG A 1 330 ? 13.414 -27.661 -23.870 1.00 84.44 330 ARG A N 1
ATOM 2626 C CA . ARG A 1 330 ? 12.272 -28.243 -23.143 1.00 84.44 330 ARG A CA 1
ATOM 2627 C C . ARG A 1 330 ? 12.482 -28.300 -21.631 1.00 84.44 330 ARG A C 1
ATOM 2629 O O . ARG A 1 330 ? 11.491 -28.437 -20.918 1.00 84.44 330 ARG A O 1
ATOM 2636 N N . GLU A 1 331 ? 13.734 -28.276 -21.185 1.00 73.94 331 GLU A N 1
ATOM 2637 C CA . GLU A 1 331 ? 14.123 -28.172 -19.770 1.00 73.94 331 GLU A CA 1
ATOM 2638 C C . GLU A 1 331 ? 14.088 -26.724 -19.278 1.00 73.94 331 GLU A C 1
ATOM 2640 O O . GLU A 1 331 ? 13.702 -26.536 -18.103 1.00 73.94 331 GLU A O 1
#